Protein AF-0000000084715199 (afdb_homodimer)

Structure (mmCIF, N/CA/C/O backbone):
data_AF-0000000084715199-model_v1
#
loop_
_entity.id
_entity.type
_entity.pdbx_description
1 polymer 'Precorrin-3B C(17)-methyltransferase'
#
loop_
_atom_site.group_PDB
_atom_site.id
_atom_site.type_symbol
_atom_site.label_atom_id
_atom_site.label_alt_id
_atom_site.label_comp_id
_atom_site.label_asym_id
_atom_site.label_entity_id
_atom_site.label_seq_id
_atom_site.pdbx_PDB_ins_code
_atom_site.Cartn_x
_atom_site.Cartn_y
_atom_site.Cartn_z
_atom_site.occupancy
_atom_site.B_iso_or_equiv
_atom_site.auth_seq_id
_atom_site.auth_comp_id
_atom_site.auth_asym_id
_atom_site.auth_atom_id
_atom_site.pdbx_PDB_model_num
ATOM 1 N N . MET A 1 1 ? -14.32 -10.203 -6.738 1 90.12 1 MET A N 1
ATOM 2 C CA . MET A 1 1 ? -13.117 -10.336 -5.918 1 90.12 1 MET A CA 1
ATOM 3 C C . MET A 1 1 ? -12.305 -11.562 -6.336 1 90.12 1 MET A C 1
ATOM 5 O O . MET A 1 1 ? -12.875 -12.594 -6.703 1 90.12 1 MET A O 1
ATOM 9 N N . ALA A 1 2 ? -11.086 -11.336 -6.41 1 97.12 2 ALA A N 1
ATOM 10 C CA . ALA A 1 2 ? -10.195 -12.422 -6.82 1 97.12 2 ALA A CA 1
ATOM 11 C C . ALA A 1 2 ? -9.547 -13.086 -5.609 1 97.12 2 ALA A C 1
ATOM 13 O O . ALA A 1 2 ? -9.406 -12.461 -4.555 1 97.12 2 ALA A O 1
ATOM 14 N N . ARG A 1 3 ? -9.25 -14.336 -5.77 1 97.38 3 ARG A N 1
ATOM 15 C CA . ARG A 1 3 ? -8.516 -15.109 -4.766 1 97.38 3 ARG A CA 1
ATOM 16 C C . ARG A 1 3 ? -7.168 -15.562 -5.305 1 97.38 3 ARG A C 1
ATOM 18 O O . ARG A 1 3 ? -7.074 -16.031 -6.438 1 97.38 3 ARG A O 1
ATOM 25 N N . VAL A 1 4 ? -6.152 -15.367 -4.48 1 98.19 4 VAL A N 1
ATOM 26 C CA . VAL A 1 4 ? -4.801 -15.688 -4.914 1 98.19 4 VAL A CA 1
ATOM 27 C C . VAL A 1 4 ? -4.137 -16.609 -3.896 1 98.19 4 VAL A C 1
ATOM 29 O O . VAL A 1 4 ? -4.031 -16.281 -2.715 1 98.19 4 VAL A O 1
ATOM 32 N N . GLY A 1 5 ? -3.768 -17.734 -4.266 1 97.56 5 GLY A N 1
ATOM 33 C CA . GLY A 1 5 ? -3.018 -18.688 -3.461 1 97.56 5 GLY A CA 1
ATOM 34 C C . GLY A 1 5 ? -1.75 -19.172 -4.137 1 97.56 5 GLY A C 1
ATOM 35 O O . GLY A 1 5 ? -1.046 -18.391 -4.781 1 97.56 5 GLY A O 1
ATOM 36 N N . ARG A 1 6 ? -1.437 -20.453 -3.803 1 96.94 6 ARG A N 1
ATOM 37 C CA . ARG A 1 6 ? -0.2 -21.016 -4.336 1 96.94 6 ARG A CA 1
ATOM 38 C C . ARG A 1 6 ? -0.465 -22.328 -5.062 1 96.94 6 ARG A C 1
ATOM 40 O O . ARG A 1 6 ? -1.383 -23.078 -4.703 1 96.94 6 ARG A O 1
ATOM 47 N N . LEU A 1 7 ? 0.277 -22.578 -6.082 1 97.44 7 LEU A N 1
ATOM 48 C CA . LEU A 1 7 ? 0.319 -23.859 -6.781 1 97.44 7 LEU A CA 1
ATOM 49 C C . LEU A 1 7 ? 1.744 -24.203 -7.199 1 97.44 7 LEU A C 1
ATOM 51 O O . LEU A 1 7 ? 2.342 -23.5 -8.023 1 97.44 7 LEU A O 1
ATOM 55 N N . ALA A 1 8 ? 2.318 -25.188 -6.613 1 95.19 8 ALA A N 1
ATOM 56 C CA . ALA A 1 8 ? 3.658 -25.703 -6.906 1 95.19 8 ALA A CA 1
ATOM 57 C C . ALA A 1 8 ? 4.695 -24.578 -6.816 1 95.19 8 ALA A C 1
ATOM 59 O O . ALA A 1 8 ? 5.578 -24.469 -7.668 1 95.19 8 ALA A O 1
ATOM 60 N N . GLY A 1 9 ? 4.508 -23.672 -5.891 1 93.44 9 GLY A N 1
ATOM 61 C CA . GLY A 1 9 ? 5.473 -22.625 -5.633 1 93.44 9 GLY A CA 1
ATOM 62 C C . GLY A 1 9 ? 5.164 -21.328 -6.375 1 93.44 9 GLY A C 1
ATOM 63 O O . GLY A 1 9 ? 5.664 -20.266 -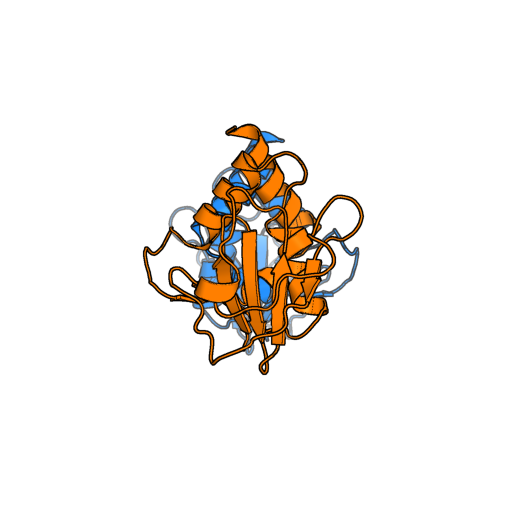6.016 1 93.44 9 GLY A O 1
ATOM 64 N N . ALA A 1 10 ? 4.355 -21.406 -7.367 1 95.5 10 ALA A N 1
ATOM 65 C CA . ALA A 1 10 ? 3.928 -20.219 -8.102 1 95.5 10 ALA A CA 1
ATOM 66 C C . ALA A 1 10 ? 2.648 -19.641 -7.504 1 95.5 10 ALA A C 1
ATOM 68 O O . ALA A 1 10 ? 2.072 -20.219 -6.578 1 95.5 10 ALA A O 1
ATOM 69 N N . LEU A 1 11 ? 2.27 -18.5 -7.961 1 97.38 11 LEU A N 1
ATOM 70 C CA . LEU A 1 11 ? 0.993 -17.922 -7.551 1 97.38 11 LEU A CA 1
ATOM 71 C C . LEU A 1 11 ? -0.147 -18.469 -8.406 1 97.38 11 LEU A C 1
ATOM 73 O O . LEU A 1 11 ? 0.002 -18.625 -9.617 1 97.38 11 LEU A O 1
ATOM 77 N N . LEU A 1 12 ? -1.216 -18.797 -7.801 1 98.5 12 LEU A N 1
ATOM 78 C CA . LEU A 1 12 ? -2.445 -19.188 -8.484 1 98.5 12 LEU A CA 1
ATOM 79 C C . LEU A 1 12 ? -3.559 -18.172 -8.211 1 98.5 12 LEU A C 1
ATOM 81 O O . LEU A 1 12 ? -4.027 -18.062 -7.078 1 98.5 12 LEU A O 1
ATOM 85 N N . ALA A 1 13 ? -3.957 -17.469 -9.227 1 98.44 13 ALA A N 1
ATOM 86 C CA . ALA A 1 13 ? -5.008 -16.453 -9.102 1 98.44 13 ALA A CA 1
ATOM 87 C C . ALA A 1 13 ? -6.32 -16.953 -9.695 1 98.44 13 ALA A C 1
ATOM 89 O O . ALA A 1 13 ? -6.344 -17.5 -10.797 1 98.44 13 ALA A O 1
ATOM 90 N N . SER A 1 14 ? -7.344 -16.797 -8.977 1 98 14 SER A N 1
ATOM 91 C CA . SER A 1 14 ? -8.688 -17.141 -9.43 1 98 14 SER A CA 1
ATOM 92 C C . SER A 1 14 ? -9.609 -15.93 -9.43 1 98 14 SER A C 1
ATOM 94 O O . SER A 1 14 ? -9.75 -15.25 -8.414 1 98 14 SER A O 1
ATOM 96 N N . THR A 1 15 ? -10.188 -15.625 -10.562 1 95.75 15 THR A N 1
ATOM 97 C CA . THR A 1 15 ? -11.125 -14.516 -10.672 1 95.75 15 THR A CA 1
ATOM 98 C C . THR A 1 15 ? -12.195 -14.812 -11.719 1 95.75 15 THR A C 1
ATOM 100 O O . THR A 1 15 ? -11.867 -15.164 -12.859 1 95.75 15 THR A O 1
ATOM 103 N N . GLU A 1 16 ? -13.414 -14.688 -11.336 1 92.62 16 GLU A N 1
ATOM 104 C CA . GLU A 1 16 ? -14.555 -14.867 -12.234 1 92.62 16 GLU A CA 1
ATOM 105 C C . GLU A 1 16 ? -14.453 -16.188 -12.992 1 92.62 16 GLU A C 1
ATOM 107 O O . GLU A 1 16 ? -14.672 -16.234 -14.203 1 92.62 16 GLU A O 1
ATOM 112 N N . GLY A 1 17 ? -13.992 -17.219 -12.367 1 91 17 GLY A N 1
ATOM 113 C CA . GLY A 1 17 ? -13.93 -18.547 -12.945 1 91 17 GLY A CA 1
ATOM 114 C C . GLY A 1 17 ? -12.664 -18.797 -13.742 1 91 17 GLY A C 1
ATOM 115 O O . GLY A 1 17 ? -12.43 -19.906 -14.227 1 91 17 GLY A O 1
ATOM 116 N N . ALA A 1 18 ? -11.891 -17.734 -13.922 1 96.62 18 ALA A N 1
ATOM 117 C CA . ALA A 1 18 ? -10.625 -17.875 -14.633 1 96.62 18 ALA A CA 1
ATOM 118 C C . ALA A 1 18 ? -9.469 -18.109 -13.664 1 96.62 18 ALA A C 1
ATOM 120 O O . ALA A 1 18 ? -9.523 -17.656 -12.516 1 96.62 18 ALA A O 1
ATOM 121 N N . PHE A 1 19 ? -8.477 -18.812 -14.188 1 98.25 19 PHE A N 1
ATOM 122 C CA . PHE A 1 19 ? -7.301 -19.125 -13.383 1 98.25 19 PHE A CA 1
ATOM 123 C C . PHE A 1 19 ? -6.027 -18.688 -14.102 1 98.25 19 PHE A C 1
ATOM 125 O O . PHE A 1 19 ? -5.883 -18.906 -15.305 1 98.25 19 PHE A O 1
ATOM 132 N N . PHE A 1 20 ? -5.156 -18.078 -13.367 1 97.94 20 PHE A N 1
ATOM 133 C CA . PHE A 1 20 ? -3.859 -17.672 -13.883 1 97.94 20 PHE A CA 1
ATOM 134 C C . PHE A 1 20 ? -2.73 -18.188 -13.008 1 97.94 20 PHE A C 1
ATOM 136 O O . PHE A 1 20 ? -2.789 -18.094 -11.781 1 97.94 20 PHE A O 1
ATOM 143 N N . LEU A 1 21 ? -1.779 -18.797 -13.648 1 97.94 21 LEU A N 1
ATOM 144 C CA . LEU A 1 21 ? -0.51 -19.109 -13.008 1 97.94 21 LEU A CA 1
ATOM 145 C C . LEU A 1 21 ? 0.504 -18 -13.219 1 97.94 21 LEU A C 1
ATOM 147 O O . LEU A 1 21 ? 0.773 -17.594 -14.352 1 97.94 21 LEU A O 1
ATOM 151 N N . VAL A 1 22 ? 1.009 -17.469 -12.102 1 96.94 22 VAL A N 1
ATOM 152 C CA . VAL A 1 22 ? 1.896 -16.312 -12.164 1 96.94 22 VAL A CA 1
ATOM 153 C C . VAL A 1 22 ? 3.25 -16.672 -11.555 1 96.94 22 VAL A C 1
ATOM 155 O O . VAL A 1 22 ? 3.32 -17.125 -10.414 1 96.94 22 VAL A O 1
ATOM 158 N N . GLY A 1 23 ? 4.336 -16.406 -12.312 1 94.56 23 GLY A N 1
ATOM 159 C CA . GLY A 1 23 ? 5.672 -16.719 -11.82 1 94.56 23 GLY A CA 1
ATOM 160 C C . GLY A 1 23 ? 6.094 -18.141 -12.094 1 94.56 23 GLY A C 1
ATOM 161 O O . GLY A 1 23 ? 5.316 -18.922 -12.648 1 94.56 23 GLY A O 1
ATOM 162 N N . ASP A 1 24 ? 7.266 -18.516 -11.641 1 89.19 24 ASP A N 1
ATOM 163 C CA . ASP A 1 24 ? 7.855 -19.812 -11.93 1 89.19 24 ASP A CA 1
ATOM 164 C C . ASP A 1 24 ? 7.414 -20.859 -10.914 1 89.19 24 ASP A C 1
ATOM 166 O O . ASP A 1 24 ? 7.281 -20.562 -9.727 1 89.19 24 ASP A O 1
ATOM 170 N N . LEU A 1 25 ? 7.273 -22.078 -11.516 1 91.56 25 LEU A N 1
ATOM 171 C CA . LEU A 1 25 ? 7.113 -23.203 -10.594 1 91.56 25 LEU A CA 1
ATOM 172 C C . LEU A 1 25 ? 8.391 -23.438 -9.805 1 91.56 25 LEU A C 1
ATOM 174 O O . LEU A 1 25 ? 9.5 -23.281 -10.328 1 91.56 25 LEU A O 1
ATOM 178 N N . LYS A 1 26 ? 8.203 -23.844 -8.641 1 89.19 26 LYS A N 1
ATOM 179 C CA . LYS A 1 26 ? 9.359 -24.141 -7.801 1 89.19 26 LYS A CA 1
ATOM 180 C C . LYS A 1 26 ? 9.477 -25.656 -7.555 1 89.19 26 LYS A C 1
ATOM 182 O O . LYS A 1 26 ? 10.484 -26.109 -7.016 1 89.19 26 LYS A O 1
ATOM 187 N N . GLU A 1 27 ? 8.508 -26.391 -7.887 1 92.31 27 GLU A N 1
ATOM 188 C CA . GLU A 1 27 ? 8.461 -27.844 -7.82 1 92.31 27 GLU A CA 1
ATOM 189 C C . GLU A 1 27 ? 7.59 -28.422 -8.938 1 92.31 27 GLU A C 1
ATOM 191 O O . GLU A 1 27 ? 6.785 -27.703 -9.531 1 92.31 27 GLU A O 1
ATOM 196 N N . PRO A 1 28 ? 7.867 -29.688 -9.188 1 94.5 28 PRO A N 1
ATOM 197 C CA . PRO A 1 28 ? 7 -30.297 -10.195 1 94.5 28 PRO A CA 1
ATOM 198 C C . PRO A 1 28 ? 5.523 -30.234 -9.82 1 94.5 28 PRO A C 1
ATOM 200 O O . PRO A 1 28 ? 5.18 -30.344 -8.633 1 94.5 28 PRO A O 1
ATOM 203 N N . CYS A 1 29 ? 4.645 -30.094 -10.82 1 96.81 29 CYS A N 1
ATOM 204 C CA . CYS A 1 29 ? 3.211 -29.984 -10.578 1 96.81 29 CYS A CA 1
ATOM 205 C C . CYS A 1 29 ? 2.461 -31.156 -11.203 1 96.81 29 CYS A C 1
ATOM 207 O O . CYS A 1 29 ? 2.662 -31.469 -12.375 1 96.81 29 CYS A O 1
ATOM 209 N N . ASP A 1 30 ? 1.69 -31.828 -10.375 1 97.38 30 ASP A N 1
ATOM 210 C CA . ASP A 1 30 ? 0.695 -32.75 -10.898 1 97.38 30 ASP A CA 1
ATOM 211 C C . ASP A 1 30 ? -0.569 -32.031 -11.336 1 97.38 30 ASP A C 1
ATOM 213 O O . ASP A 1 30 ? -1.478 -31.812 -10.531 1 97.38 30 ASP A O 1
ATOM 217 N N . TRP A 1 31 ? -0.709 -31.719 -12.539 1 97.75 31 TRP A N 1
ATOM 218 C CA . TRP A 1 31 ? -1.755 -30.844 -13.078 1 97.75 31 TRP A CA 1
ATOM 219 C C . TRP A 1 31 ? -3.129 -31.484 -12.914 1 97.75 31 TRP A C 1
ATOM 221 O O . TRP A 1 31 ? -4.098 -30.812 -12.562 1 97.75 31 TRP A O 1
ATOM 231 N N . ALA A 1 32 ? -3.154 -32.75 -13.219 1 96.31 32 ALA A N 1
ATOM 232 C CA . ALA A 1 32 ? -4.422 -33.469 -13.078 1 96.31 32 ALA A CA 1
ATOM 233 C C . ALA A 1 32 ? -4.91 -33.406 -11.633 1 96.31 32 ALA A C 1
ATOM 235 O O . ALA A 1 32 ? -6.09 -33.156 -11.375 1 96.31 32 ALA A O 1
ATOM 236 N N . ALA A 1 33 ? -3.971 -33.625 -10.773 1 96.81 33 ALA A N 1
ATOM 237 C CA . ALA A 1 33 ? -4.316 -33.594 -9.352 1 96.81 33 ALA A CA 1
ATOM 238 C C . ALA A 1 33 ? -4.734 -32.188 -8.922 1 96.81 33 ALA A C 1
ATOM 240 O O . ALA A 1 33 ? -5.605 -32.031 -8.055 1 96.81 33 ALA A O 1
ATOM 241 N N . ALA A 1 34 ? -4.172 -31.172 -9.508 1 97.69 34 ALA A N 1
ATOM 242 C CA . ALA A 1 34 ? -4.469 -29.781 -9.172 1 97.69 34 ALA A CA 1
ATOM 243 C C . ALA A 1 34 ? -5.766 -29.312 -9.828 1 97.69 34 ALA A C 1
ATOM 245 O O . ALA A 1 34 ? -6.293 -28.25 -9.5 1 97.69 34 ALA A O 1
ATOM 246 N N . GLY A 1 35 ? -6.238 -30.125 -10.766 1 97.94 35 GLY A N 1
ATOM 247 C CA . GLY A 1 35 ? -7.52 -29.844 -11.391 1 97.94 35 GLY A CA 1
ATOM 248 C C . GLY A 1 35 ? -7.387 -29.047 -12.68 1 97.94 35 GLY A C 1
ATOM 249 O O . GLY A 1 35 ? -8.328 -28.359 -13.094 1 97.94 35 GLY A O 1
ATOM 250 N N . PHE A 1 36 ? -6.188 -29.172 -13.336 1 98.44 36 PHE A N 1
ATOM 251 C CA . PHE A 1 36 ? -5.961 -28.391 -14.539 1 98.44 36 PHE A CA 1
ATOM 252 C C . PHE A 1 36 ? -5.434 -29.25 -15.672 1 98.44 36 PHE A C 1
ATOM 254 O O . PHE A 1 36 ? -4.793 -30.281 -15.43 1 98.44 36 PHE A O 1
ATOM 261 N N . GLU A 1 37 ? -5.746 -28.734 -16.891 1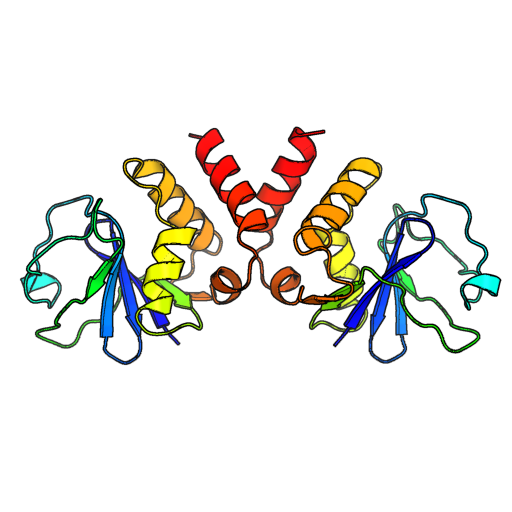 97.94 37 GLU A N 1
ATOM 262 C CA . GLU A 1 37 ? -4.973 -29.219 -18.031 1 97.94 37 GLU A CA 1
ATOM 263 C C . GLU A 1 37 ? -3.545 -28.672 -18 1 97.94 37 GLU A C 1
ATOM 265 O O . GLU A 1 37 ? -3.328 -27.5 -17.672 1 97.94 37 GLU A O 1
ATOM 270 N N . PRO A 1 38 ? -2.664 -29.594 -18.344 1 96 38 PRO A N 1
ATOM 271 C CA . PRO A 1 38 ? -1.315 -29.031 -18.453 1 96 38 PRO A CA 1
ATOM 272 C C . PRO A 1 38 ? -1.241 -27.859 -19.438 1 96 38 PRO A C 1
ATOM 274 O O . PRO A 1 38 ? -1.764 -27.953 -20.547 1 96 38 PRO A O 1
ATOM 277 N N . PRO A 1 39 ? -0.678 -26.781 -19 1 95.12 39 PRO A N 1
ATOM 278 C CA . PRO A 1 39 ? -0.556 -25.656 -19.938 1 95.12 39 PRO A CA 1
ATOM 279 C C . PRO A 1 39 ? 0.464 -25.922 -21.047 1 95.12 39 PRO A C 1
ATOM 281 O O . PRO A 1 39 ? 1.406 -26.703 -20.844 1 95.12 39 PRO A O 1
ATOM 284 N N . ALA A 1 40 ? 0.21 -25.266 -22.141 1 92.12 40 ALA A N 1
ATOM 285 C CA . ALA A 1 40 ? 1.135 -25.422 -23.25 1 92.12 40 ALA A CA 1
ATOM 286 C C . ALA A 1 40 ? 2.506 -24.844 -22.922 1 92.12 40 ALA A C 1
ATOM 288 O O . ALA A 1 40 ? 3.529 -25.328 -23.406 1 92.12 40 ALA A O 1
ATOM 289 N N . GLN A 1 41 ? 2.43 -23.797 -22.188 1 92.12 41 GLN A N 1
ATOM 290 C CA . GLN A 1 41 ? 3.648 -23.125 -21.766 1 92.12 41 GLN A CA 1
ATOM 291 C C . GLN A 1 41 ? 3.549 -22.672 -20.312 1 92.12 41 GLN A C 1
ATOM 293 O O . GLN A 1 41 ? 2.471 -22.312 -19.844 1 92.12 41 GLN A O 1
ATOM 298 N N . LEU A 1 42 ? 4.715 -22.812 -19.688 1 91.12 42 LEU A N 1
ATOM 299 C CA . LEU A 1 42 ? 4.781 -22.312 -18.312 1 91.12 42 LEU A CA 1
ATOM 300 C C . LEU A 1 42 ? 5.219 -20.859 -18.297 1 91.12 42 LEU A C 1
ATOM 302 O O . LEU A 1 42 ? 5.875 -20.375 -19.219 1 91.12 42 LEU A O 1
ATOM 306 N N . PRO A 1 43 ? 4.738 -20.172 -17.219 1 88.44 43 PRO A N 1
ATOM 307 C CA . PRO A 1 43 ? 5.273 -18.812 -17.109 1 88.44 43 PRO A CA 1
ATOM 308 C C . PRO A 1 43 ? 6.797 -18.797 -16.984 1 88.44 43 PRO A C 1
ATOM 310 O O . PRO A 1 43 ? 7.395 -19.75 -16.5 1 88.44 43 PRO A O 1
ATOM 313 N N . GLY A 1 44 ? 7.355 -17.766 -17.453 1 75.44 44 GLY A N 1
ATOM 314 C CA . GLY A 1 44 ? 8.797 -17.594 -17.391 1 75.44 44 GLY A CA 1
ATOM 315 C C . GLY A 1 44 ? 9.266 -16.25 -17.906 1 75.44 44 GLY A C 1
ATOM 316 O O . GLY A 1 44 ? 8.641 -15.219 -17.609 1 75.44 44 GLY A O 1
ATOM 317 N N . ALA A 1 45 ? 10.336 -16.391 -18.5 1 68.69 45 ALA A N 1
ATOM 318 C CA . ALA A 1 45 ? 11.008 -15.18 -18.969 1 68.69 45 ALA A CA 1
ATOM 319 C C . ALA A 1 45 ? 10.156 -14.438 -19.984 1 68.69 45 ALA A C 1
ATOM 321 O O . ALA A 1 45 ? 10.117 -13.211 -19.984 1 68.69 45 ALA A O 1
ATOM 322 N N . GLU A 1 46 ? 9.531 -15.148 -20.609 1 74.12 46 GLU A N 1
ATOM 323 C CA . GLU A 1 46 ? 8.844 -14.5 -21.734 1 74.12 46 GLU A CA 1
ATOM 324 C C . GLU A 1 46 ? 7.426 -14.102 -21.344 1 74.12 46 GLU A C 1
ATOM 326 O O . GLU A 1 46 ? 6.871 -13.156 -21.906 1 74.12 46 GLU A O 1
ATOM 331 N N . LEU A 1 47 ? 6.898 -14.898 -20.484 1 83.31 47 LEU A N 1
ATOM 332 C CA . LEU A 1 47 ? 5.508 -14.656 -20.109 1 83.31 47 LEU A CA 1
ATOM 333 C C . LEU A 1 47 ? 5.359 -14.531 -18.594 1 83.31 47 LEU A C 1
ATOM 335 O O . LEU A 1 47 ? 5.691 -15.461 -17.859 1 83.31 47 LEU A O 1
ATOM 339 N N . PRO A 1 48 ? 4.844 -13.461 -18.203 1 91.25 48 PRO A N 1
ATOM 340 C CA . PRO A 1 48 ? 4.719 -13.281 -16.75 1 91.25 48 PRO A CA 1
ATOM 341 C C . PRO A 1 48 ? 3.676 -14.203 -16.125 1 91.25 48 PRO A C 1
ATOM 343 O O . PRO A 1 48 ? 3.775 -14.539 -14.945 1 91.25 48 PRO A O 1
ATOM 346 N N . TYR A 1 49 ? 2.719 -14.641 -17 1 96.5 49 TYR A N 1
ATOM 347 C CA . TYR A 1 49 ? 1.652 -15.5 -16.5 1 96.5 49 TYR A CA 1
ATOM 348 C C . TYR A 1 49 ? 1.042 -16.328 -17.625 1 96.5 49 TYR A C 1
ATOM 350 O O . TYR A 1 49 ? 1.258 -16.047 -18.797 1 96.5 49 TYR A O 1
ATOM 358 N N . VAL A 1 50 ? 0.308 -17.391 -17.234 1 96.69 50 VAL A N 1
ATOM 359 C CA . VAL A 1 50 ? -0.431 -18.203 -18.188 1 96.69 50 VAL A CA 1
ATOM 360 C C . VAL A 1 50 ? -1.833 -18.484 -17.656 1 96.69 50 VAL A C 1
ATOM 362 O O . VAL A 1 50 ? -2.025 -18.641 -16.438 1 96.69 50 VAL A O 1
ATOM 365 N N . ARG A 1 51 ? -2.73 -18.531 -18.594 1 96.88 51 ARG A N 1
ATOM 366 C CA . ARG A 1 51 ? -4.09 -18.922 -18.234 1 96.88 51 ARG A CA 1
ATOM 367 C C . ARG A 1 51 ? -4.211 -20.438 -18.141 1 96.88 51 ARG A C 1
ATOM 369 O O . ARG A 1 51 ? -3.668 -21.172 -18.969 1 96.88 51 ARG A O 1
ATOM 376 N N . LEU A 1 52 ? -4.898 -20.875 -17.078 1 97.69 52 LEU A N 1
ATOM 377 C CA . LEU A 1 52 ? -5.074 -22.312 -16.891 1 97.69 52 LEU A CA 1
ATOM 378 C C . LEU A 1 52 ? -6.5 -22.719 -17.219 1 97.69 52 LEU A C 1
ATOM 380 O O . LEU A 1 52 ? -7.441 -21.953 -17.047 1 97.69 52 LEU A O 1
ATOM 384 N N . SER A 1 53 ? -6.613 -23.906 -17.688 1 97.38 53 SER A N 1
ATOM 385 C CA . SER A 1 53 ? -7.914 -24.484 -18 1 97.38 53 SER A CA 1
ATOM 386 C C . SER A 1 53 ? -8.312 -25.547 -16.969 1 97.38 53 SER A C 1
ATOM 388 O O . SER A 1 53 ? -7.73 -26.641 -16.938 1 97.38 53 SER A O 1
ATOM 390 N N . PRO A 1 54 ? -9.242 -25.219 -16.172 1 97.56 54 PRO A N 1
ATOM 391 C CA . PRO A 1 54 ? -9.672 -26.219 -15.18 1 97.56 54 PRO A CA 1
ATOM 392 C C . PRO A 1 54 ? -10.445 -27.375 -15.805 1 97.56 54 PRO A C 1
ATOM 394 O O . PRO A 1 54 ? -11.227 -27.156 -16.75 1 97.56 54 PRO A O 1
ATOM 397 N N . VAL A 1 55 ? -10.219 -28.562 -15.289 1 97.06 55 VAL A N 1
ATOM 398 C CA . VAL A 1 55 ? -10.922 -29.734 -15.773 1 97.06 55 VAL A CA 1
ATOM 399 C C . VAL A 1 55 ? -11.961 -30.172 -14.734 1 97.06 55 VAL A C 1
ATOM 401 O O . VAL A 1 55 ? -12.711 -31.125 -14.969 1 97.06 55 VAL A O 1
ATOM 404 N N . ARG A 1 56 ? -12.016 -29.562 -13.578 1 96.44 56 ARG A N 1
ATOM 405 C CA . ARG A 1 56 ? -12.961 -29.703 -12.477 1 96.44 56 ARG A CA 1
ATOM 406 C C . ARG A 1 56 ? -13.016 -28.438 -11.625 1 96.44 56 ARG A C 1
ATOM 408 O O . ARG A 1 56 ? -12.219 -27.516 -11.828 1 96.44 56 ARG A O 1
ATOM 415 N N . PRO A 1 57 ? -14.023 -28.422 -10.789 1 95.75 57 PRO A N 1
ATOM 416 C CA . PRO A 1 57 ? -14 -27.281 -9.875 1 95.75 57 PRO A CA 1
ATOM 417 C C . PRO A 1 57 ? -12.719 -27.219 -9.039 1 95.75 57 PRO A C 1
ATOM 419 O O . PRO A 1 57 ? -12.281 -28.234 -8.492 1 95.75 57 PRO A O 1
ATOM 422 N N . VAL A 1 58 ? -12.125 -26.031 -9.031 1 96.88 58 VAL A N 1
ATOM 423 C CA . VAL A 1 58 ? -10.867 -25.859 -8.312 1 96.88 58 VAL A CA 1
ATOM 424 C C . VAL A 1 58 ? -11.039 -24.812 -7.223 1 96.88 58 VAL A C 1
ATOM 426 O O . VAL A 1 58 ? -11.609 -23.734 -7.469 1 96.88 58 VAL A O 1
ATOM 429 N N . GLU A 1 59 ? -10.578 -25.156 -6.039 1 94.81 59 GLU A N 1
ATOM 430 C CA . GLU A 1 59 ? -10.547 -24.203 -4.934 1 94.81 59 GLU A CA 1
ATOM 431 C C . GLU A 1 59 ? -9.125 -23.781 -4.609 1 94.81 59 GLU A C 1
ATOM 433 O O . GLU A 1 59 ? -8.219 -24.609 -4.539 1 94.81 59 GLU A O 1
ATOM 438 N N . VAL A 1 60 ? -8.914 -22.531 -4.5 1 96.69 60 VAL A N 1
ATOM 439 C CA . VAL A 1 60 ? -7.602 -22.016 -4.125 1 96.69 60 VAL A CA 1
ATOM 440 C C . VAL A 1 60 ? -7.363 -22.25 -2.635 1 96.69 60 VAL A C 1
ATOM 442 O O . VAL A 1 60 ? -8.172 -21.828 -1.799 1 96.69 60 VAL A O 1
ATOM 445 N N . ALA A 1 61 ? -6.27 -22.859 -2.395 1 93.44 61 ALA A N 1
ATOM 446 C CA . ALA A 1 61 ? -5.98 -23.234 -1.014 1 93.44 61 ALA A CA 1
ATOM 447 C C . ALA A 1 61 ? -5.445 -22.047 -0.222 1 93.44 61 ALA A C 1
ATOM 449 O O . ALA A 1 61 ? -4.777 -21.172 -0.779 1 93.44 61 ALA A O 1
ATOM 450 N N . ALA A 1 62 ? -5.664 -22.094 1.099 1 94.06 62 ALA A N 1
ATOM 451 C CA . ALA A 1 62 ? -5.074 -21.125 2.016 1 94.06 62 ALA A CA 1
ATOM 452 C C . ALA A 1 62 ? -3.596 -21.422 2.258 1 94.06 62 ALA A C 1
ATOM 454 O O . ALA A 1 62 ? -3.16 -22.562 2.121 1 94.06 62 ALA A O 1
ATOM 455 N N . PRO A 1 63 ? -2.854 -20.438 2.656 1 95.12 63 PRO A N 1
ATOM 456 C CA . PRO A 1 63 ? -3.242 -19.031 2.814 1 95.12 63 PRO A CA 1
ATOM 457 C C . PRO A 1 63 ? -3.502 -18.344 1.479 1 95.12 63 PRO A C 1
ATOM 459 O O . PRO A 1 63 ? -2.824 -18.625 0.488 1 95.12 63 PRO A O 1
ATOM 462 N N . LEU A 1 64 ? -4.551 -17.516 1.451 1 96.25 64 LEU A N 1
ATOM 463 C CA . LEU A 1 64 ? -4.836 -16.859 0.183 1 96.25 64 LEU A CA 1
ATOM 464 C C . LEU A 1 64 ? -5.07 -15.359 0.389 1 96.25 64 LEU A C 1
ATOM 466 O O . LEU A 1 64 ? -5.379 -14.922 1.5 1 96.25 64 LEU A O 1
ATOM 470 N N . LEU A 1 65 ? -4.875 -14.602 -0.66 1 96.5 65 LEU A N 1
ATOM 471 C CA . LEU A 1 65 ? -5.148 -13.172 -0.725 1 96.5 65 LEU A CA 1
ATOM 472 C C . LEU A 1 65 ? -6.461 -12.898 -1.45 1 96.5 65 LEU A C 1
ATOM 474 O O . LEU A 1 65 ? -6.801 -13.594 -2.408 1 96.5 65 LEU A O 1
ATOM 478 N N . VAL A 1 66 ? -7.102 -11.945 -0.968 1 96.25 66 VAL A N 1
ATOM 479 C CA . VAL A 1 66 ? -8.266 -11.422 -1.685 1 96.25 66 VAL A CA 1
ATOM 480 C C . VAL A 1 66 ? -7.93 -10.062 -2.289 1 96.25 66 VAL A C 1
ATOM 482 O O . VAL A 1 66 ? -7.461 -9.164 -1.589 1 96.25 66 VAL A O 1
ATOM 485 N N . VAL A 1 67 ? -8.094 -9.945 -3.58 1 95.69 67 VAL A N 1
ATOM 486 C CA . VAL A 1 67 ? -7.715 -8.742 -4.316 1 95.69 67 VAL A CA 1
ATOM 487 C C . VAL A 1 67 ? -8.883 -8.273 -5.172 1 95.69 67 VAL A C 1
ATOM 489 O O . VAL A 1 67 ? -9.688 -9.086 -5.641 1 95.69 67 VAL A O 1
ATOM 492 N N . GLU A 1 68 ? -8.984 -6.875 -5.242 1 93.25 68 GLU A N 1
ATOM 493 C CA . GLU A 1 68 ? -10.047 -6.312 -6.074 1 93.25 68 GLU A CA 1
ATOM 494 C C . GLU A 1 68 ? -9.539 -5.996 -7.477 1 93.25 68 GLU A C 1
ATOM 496 O O . GLU A 1 68 ? -9.352 -4.832 -7.828 1 93.25 68 GLU A O 1
ATOM 501 N N . LEU A 1 69 ? -9.219 -6.848 -8.219 1 94.38 69 LEU A N 1
ATOM 502 C CA . LEU A 1 69 ? -8.812 -6.773 -9.617 1 94.38 69 LEU A CA 1
ATOM 503 C C . LEU A 1 69 ? -9.125 -8.07 -10.352 1 94.38 69 LEU A C 1
ATOM 505 O O . LEU A 1 69 ? -9.234 -9.133 -9.727 1 94.38 69 LEU A O 1
ATOM 509 N N . GLU A 1 70 ? -9.383 -7.93 -11.578 1 94.06 70 GLU A N 1
ATOM 510 C CA . GLU A 1 70 ? -9.82 -9.125 -12.297 1 94.06 70 GLU A CA 1
ATOM 511 C C . GLU A 1 70 ? -9.023 -9.32 -13.586 1 94.06 70 GLU A C 1
ATOM 513 O O . GLU A 1 70 ? -8.352 -8.391 -14.047 1 94.06 70 GLU A O 1
ATOM 518 N N . GLY A 1 71 ? -9.062 -10.586 -14.047 1 94.06 71 GLY A N 1
ATOM 519 C CA . GLY A 1 71 ? -8.539 -10.906 -15.367 1 94.06 71 GLY A CA 1
ATOM 520 C C . GLY A 1 71 ? -7.035 -10.758 -15.469 1 94.06 71 GLY A C 1
ATOM 521 O O . GLY A 1 71 ? -6.316 -11 -14.492 1 94.06 71 GLY A O 1
ATOM 522 N N . GLU A 1 72 ? -6.574 -10.414 -16.625 1 94.5 72 GLU A N 1
ATOM 523 C CA . GLU A 1 72 ? -5.148 -10.328 -16.922 1 94.5 72 GLU A CA 1
ATOM 524 C C . GLU A 1 72 ? -4.488 -9.203 -16.125 1 94.5 72 GLU A C 1
ATOM 526 O O . GLU A 1 72 ? -3.305 -9.289 -15.789 1 94.5 72 GLU A O 1
ATOM 531 N N . ALA A 1 73 ? -5.273 -8.211 -15.859 1 95.56 73 ALA A N 1
ATOM 532 C CA . ALA A 1 73 ? -4.754 -7.109 -15.062 1 95.56 73 ALA A CA 1
ATOM 533 C C . ALA A 1 73 ? -4.312 -7.594 -13.68 1 95.56 73 ALA A C 1
ATOM 535 O O . ALA A 1 73 ? -3.303 -7.129 -13.148 1 95.56 73 ALA A O 1
ATOM 536 N N . LEU A 1 74 ? -5.078 -8.531 -13.133 1 96.94 74 LEU A N 1
ATOM 537 C CA . LEU A 1 74 ? -4.715 -9.141 -11.852 1 96.94 74 LEU A CA 1
ATOM 538 C C . LEU A 1 74 ? -3.391 -9.891 -11.969 1 96.94 74 LEU A C 1
ATOM 540 O O . LEU A 1 74 ? -2.494 -9.703 -11.141 1 96.94 74 LEU A O 1
ATOM 544 N N . ALA A 1 75 ? -3.301 -10.688 -12.984 1 96.75 75 ALA A N 1
ATOM 545 C CA . ALA A 1 75 ? -2.094 -11.492 -13.172 1 96.75 75 ALA A CA 1
ATOM 546 C C . ALA A 1 75 ? -0.861 -10.602 -13.305 1 96.75 75 ALA A C 1
ATOM 548 O O . ALA A 1 75 ? 0.179 -10.875 -12.703 1 96.75 75 ALA A O 1
ATOM 549 N N . ARG A 1 76 ? -1.033 -9.57 -14.062 1 95.5 76 ARG A N 1
ATOM 550 C CA . ARG A 1 76 ? 0.075 -8.641 -14.266 1 95.5 76 ARG A CA 1
ATOM 551 C C . ARG A 1 76 ? 0.457 -7.953 -12.961 1 95.5 76 ARG A C 1
ATOM 553 O O . ARG A 1 76 ? 1.642 -7.801 -12.656 1 95.5 76 ARG A O 1
ATOM 560 N N . LEU A 1 77 ? -0.508 -7.551 -12.203 1 96.5 77 LEU A N 1
ATOM 561 C CA . LEU A 1 77 ? -0.255 -6.918 -10.914 1 96.5 77 LEU A CA 1
ATOM 562 C C . LEU A 1 77 ? 0.53 -7.852 -10 1 96.5 77 LEU A C 1
ATOM 564 O O . LEU A 1 77 ? 1.505 -7.434 -9.367 1 96.5 77 LEU A O 1
ATOM 568 N N . LEU A 1 78 ? 0.085 -9.07 -9.938 1 97.44 78 LEU A N 1
ATOM 569 C CA . LEU A 1 78 ? 0.72 -10.047 -9.055 1 97.44 78 LEU A CA 1
ATOM 570 C C . LEU A 1 78 ? 2.176 -10.273 -9.453 1 97.44 78 LEU A C 1
ATOM 572 O O . LEU A 1 78 ? 3.053 -10.359 -8.594 1 97.44 78 LEU A O 1
ATOM 576 N N . PHE A 1 79 ? 2.346 -10.336 -10.742 1 96.44 79 PHE A N 1
ATOM 577 C CA . PHE A 1 79 ? 3.709 -10.508 -11.234 1 96.44 79 PHE A CA 1
ATOM 578 C C . PHE A 1 79 ? 4.582 -9.328 -10.82 1 96.44 79 PHE A C 1
ATOM 580 O O . PHE A 1 79 ? 5.672 -9.508 -10.281 1 96.44 79 PHE A O 1
ATOM 587 N N . GLU A 1 80 ? 4.09 -8.156 -10.977 1 95.12 80 GLU A N 1
ATOM 588 C CA . GLU A 1 80 ? 4.832 -6.93 -10.695 1 95.12 80 GLU A CA 1
ATOM 589 C C . GLU A 1 80 ? 5.109 -6.781 -9.203 1 95.12 80 GLU A C 1
ATOM 591 O O . GLU A 1 80 ? 6.145 -6.238 -8.812 1 95.12 80 GLU A O 1
ATOM 596 N N . ARG A 1 81 ? 4.211 -7.266 -8.398 1 96.69 81 ARG A N 1
ATOM 597 C CA . ARG A 1 81 ? 4.273 -6.969 -6.969 1 96.69 81 ARG A CA 1
ATOM 598 C C . ARG A 1 81 ? 4.973 -8.094 -6.207 1 96.69 81 ARG A C 1
ATOM 600 O O . ARG A 1 81 ? 5.668 -7.84 -5.219 1 96.69 81 ARG A O 1
ATOM 607 N N . LEU A 1 82 ? 4.852 -9.375 -6.676 1 96.62 82 LEU A N 1
ATOM 608 C CA . LEU A 1 82 ? 5.199 -10.469 -5.77 1 96.62 82 LEU A CA 1
ATOM 609 C C . LEU A 1 82 ? 6.242 -11.383 -6.402 1 96.62 82 LEU A C 1
ATOM 611 O O . LEU A 1 82 ? 6.727 -12.312 -5.758 1 96.62 82 LEU A O 1
ATOM 615 N N . VAL A 1 83 ? 6.57 -11.078 -7.688 1 95 83 VAL A N 1
ATOM 616 C CA . VAL A 1 83 ? 7.5 -11.984 -8.359 1 95 83 VAL A CA 1
ATOM 617 C C . VAL A 1 83 ? 8.797 -11.25 -8.672 1 95 83 VAL A C 1
ATOM 619 O O . VAL A 1 83 ? 8.781 -10.133 -9.203 1 95 83 VAL A O 1
ATOM 622 N N . ILE A 1 84 ? 9.852 -11.789 -8.25 1 90.88 84 ILE A N 1
ATOM 623 C CA . ILE A 1 84 ? 11.18 -11.398 -8.703 1 90.88 84 ILE A CA 1
ATOM 624 C C . ILE A 1 84 ? 11.789 -12.516 -9.547 1 90.88 84 ILE A C 1
ATOM 626 O O . ILE A 1 84 ? 12.125 -13.578 -9.031 1 90.88 84 ILE A O 1
ATOM 630 N N . ARG A 1 85 ? 11.953 -12.227 -10.719 1 83.5 85 ARG A N 1
ATOM 631 C CA . ARG A 1 85 ? 12.438 -13.25 -11.641 1 83.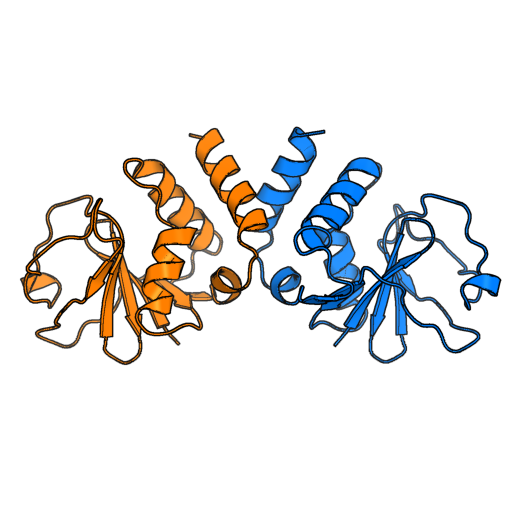5 85 ARG A CA 1
ATOM 632 C C . ARG A 1 85 ? 13.812 -13.758 -11.227 1 83.5 85 ARG A C 1
ATOM 634 O O . ARG A 1 85 ? 14.68 -12.977 -10.836 1 83.5 85 ARG A O 1
ATOM 641 N N . ARG A 1 86 ? 13.984 -15.055 -11.312 1 78.94 86 ARG A N 1
ATOM 642 C CA . ARG A 1 86 ? 15.227 -15.773 -11.062 1 78.94 86 ARG A CA 1
ATOM 643 C C . ARG A 1 86 ? 15.672 -15.602 -9.617 1 78.94 86 ARG A C 1
ATOM 645 O O . ARG A 1 86 ? 16.828 -15.859 -9.281 1 78.94 86 ARG A O 1
ATOM 652 N N . ASN A 1 87 ? 14.828 -15.023 -8.836 1 86.31 87 ASN A N 1
ATOM 653 C CA . ASN A 1 87 ? 15.062 -14.953 -7.398 1 86.31 87 ASN A CA 1
ATOM 654 C C . ASN A 1 87 ? 13.859 -15.43 -6.602 1 86.31 87 ASN A C 1
ATOM 656 O O . ASN A 1 87 ? 13.172 -14.625 -5.957 1 86.31 87 ASN A O 1
ATOM 660 N N . GLY A 1 88 ? 13.68 -16.734 -6.645 1 88.12 88 GLY A N 1
ATOM 661 C CA . GLY A 1 88 ? 12.516 -17.344 -6.027 1 88.12 88 GLY A CA 1
ATOM 662 C C . GLY A 1 88 ? 12.438 -17.109 -4.531 1 88.12 88 GLY A C 1
ATOM 663 O O . GLY A 1 88 ? 11.344 -16.984 -3.975 1 88.12 88 GLY A O 1
ATOM 664 N N . SER A 1 89 ? 13.609 -17.016 -3.949 1 88.94 89 SER A N 1
ATOM 665 C CA . SER A 1 89 ? 13.633 -16.812 -2.504 1 88.94 89 SER A CA 1
ATOM 666 C C . SER A 1 89 ? 13.047 -15.461 -2.125 1 88.94 89 SER A C 1
ATOM 668 O O . SER A 1 89 ? 12.344 -15.336 -1.122 1 88.94 89 SER A O 1
ATOM 670 N N . VAL A 1 90 ? 13.305 -14.461 -2.895 1 91.38 90 VAL A N 1
ATOM 671 C CA . VAL A 1 90 ? 12.781 -13.133 -2.621 1 91.38 90 VAL A CA 1
ATOM 672 C C . VAL A 1 90 ? 11.273 -13.102 -2.898 1 91.38 90 VAL A C 1
ATOM 674 O O . VAL A 1 90 ? 10.508 -12.523 -2.127 1 91.38 90 VAL A O 1
ATOM 677 N N . SER A 1 91 ? 10.859 -13.758 -3.951 1 93.94 91 SER A N 1
ATOM 678 C CA . SER A 1 91 ? 9.438 -13.867 -4.23 1 93.94 91 SER A CA 1
ATOM 679 C C . SER A 1 91 ? 8.695 -14.523 -3.07 1 93.94 91 SER A C 1
ATOM 681 O O . SER A 1 91 ? 7.605 -14.078 -2.691 1 93.94 91 SER A O 1
ATOM 683 N N . GLU A 1 92 ? 9.391 -15.508 -2.547 1 94.25 92 GLU A N 1
ATOM 684 C CA . GLU A 1 92 ? 8.805 -16.219 -1.412 1 94.25 92 GLU A CA 1
ATOM 685 C C . GLU A 1 92 ? 8.68 -15.297 -0.197 1 94.25 92 GLU A C 1
ATOM 687 O O . GLU A 1 92 ? 7.672 -15.328 0.509 1 94.25 92 GLU A O 1
ATOM 692 N N . ARG A 1 93 ? 9.617 -14.516 0.036 1 93.94 93 ARG A N 1
ATOM 693 C CA . ARG A 1 93 ? 9.594 -13.594 1.166 1 93.94 93 ARG A CA 1
ATOM 694 C C . ARG A 1 93 ? 8.531 -12.516 0.973 1 93.94 93 ARG A C 1
ATOM 696 O O . ARG A 1 93 ? 7.867 -12.109 1.932 1 93.94 93 ARG A O 1
ATOM 703 N N . LEU A 1 94 ? 8.359 -12.047 -0.27 1 95.5 94 LEU A N 1
ATOM 704 C CA . LEU A 1 94 ? 7.301 -11.086 -0.564 1 95.5 94 LEU A CA 1
ATOM 705 C C . LEU A 1 94 ? 5.926 -11.688 -0.307 1 95.5 94 LEU A C 1
ATOM 707 O O . LEU A 1 94 ? 5.059 -11.039 0.283 1 95.5 94 LEU A O 1
ATOM 711 N N . TRP A 1 95 ? 5.781 -12.938 -0.709 1 95.25 95 TRP A N 1
ATOM 712 C CA . TRP A 1 95 ? 4.531 -13.648 -0.463 1 95.25 95 TRP A CA 1
ATOM 713 C C . TRP A 1 95 ? 4.242 -13.742 1.032 1 95.25 95 TRP A C 1
ATOM 715 O O . TRP A 1 95 ? 3.143 -13.414 1.48 1 95.25 95 TRP A O 1
ATOM 725 N N . ARG A 1 96 ? 5.215 -14.078 1.766 1 93.75 96 ARG A N 1
ATOM 726 C CA . ARG A 1 96 ? 5.047 -14.234 3.207 1 93.75 96 ARG A CA 1
ATOM 727 C C . ARG A 1 96 ? 4.781 -12.883 3.873 1 93.75 96 ARG A C 1
ATOM 729 O O . ARG A 1 96 ? 4.031 -12.805 4.848 1 93.75 96 ARG A O 1
ATOM 736 N N . LEU A 1 97 ? 5.441 -11.891 3.352 1 94 97 LEU A N 1
ATOM 737 C CA . LEU A 1 97 ? 5.246 -10.547 3.867 1 94 97 LEU A CA 1
ATOM 738 C C . LEU A 1 97 ? 3.773 -10.148 3.814 1 94 97 LEU A C 1
ATOM 740 O O . LEU A 1 97 ? 3.264 -9.516 4.738 1 94 97 LEU A O 1
ATOM 744 N N . VAL A 1 98 ? 3.078 -10.602 2.732 1 94.38 98 VAL A N 1
ATOM 745 C CA . VAL A 1 98 ? 1.718 -10.125 2.516 1 94.38 98 VAL A CA 1
ATOM 746 C C . VAL A 1 98 ? 0.719 -11.117 3.105 1 94.38 98 VAL A C 1
ATOM 748 O O . VAL A 1 98 ? -0.436 -10.766 3.361 1 94.38 98 VAL A O 1
ATOM 751 N N . THR A 1 99 ? 1.154 -12.32 3.463 1 92.62 99 THR A N 1
ATOM 752 C CA . THR A 1 99 ? 0.188 -13.32 3.889 1 92.62 99 THR A CA 1
ATOM 753 C C . THR A 1 99 ? 0.372 -13.656 5.367 1 92.62 99 THR A C 1
ATOM 755 O O . THR A 1 99 ? -0.578 -14.07 6.035 1 92.62 99 THR A O 1
ATOM 758 N N . GLU A 1 100 ? 1.506 -13.664 5.879 1 81.69 100 GLU A N 1
ATOM 759 C CA . GLU A 1 100 ? 1.799 -14.312 7.152 1 81.69 100 GLU A CA 1
ATOM 760 C C . GLU A 1 100 ? 1.611 -13.344 8.32 1 81.69 100 GLU A C 1
ATOM 762 O O . GLU A 1 100 ? 1.5 -13.766 9.469 1 81.69 100 GLU A O 1
ATOM 767 N N . HIS A 1 101 ? 1.523 -12.172 8.086 1 74.31 101 HIS A N 1
ATOM 768 C CA . HIS A 1 101 ? 1.485 -11.25 9.211 1 74.31 101 HIS A CA 1
ATOM 769 C C . HIS A 1 101 ? 0.287 -11.523 10.109 1 74.31 101 HIS A C 1
ATOM 771 O O . HIS A 1 101 ? 0.416 -11.523 11.336 1 74.31 101 HIS A O 1
ATOM 777 N N . GLU A 1 102 ? -0.782 -11.828 9.594 1 70.25 102 GLU A N 1
ATOM 778 C CA . GLU A 1 102 ? -1.965 -12.039 10.422 1 70.25 102 GLU A CA 1
ATOM 779 C C . GLU A 1 102 ? -2.223 -13.523 10.656 1 70.25 102 GLU A C 1
ATOM 781 O O . GLU A 1 102 ? -3.053 -13.898 11.484 1 70.25 102 GLU A O 1
ATOM 786 N N . ALA A 1 103 ? -1.439 -14.383 10 1 75.75 103 ALA A N 1
ATOM 787 C CA . ALA A 1 103 ? -1.627 -15.828 10.109 1 75.75 103 ALA A CA 1
ATOM 788 C C . ALA A 1 103 ? -3.08 -16.203 9.852 1 75.75 103 ALA A C 1
ATOM 790 O O . ALA A 1 103 ? -3.668 -16.984 10.602 1 75.75 103 ALA A O 1
ATOM 791 N N . LYS A 1 104 ? -3.785 -15.531 9.062 1 85.31 104 LYS A N 1
ATOM 792 C CA . LYS A 1 104 ? -5.16 -15.82 8.672 1 85.31 104 LYS A CA 1
ATOM 793 C C . LYS A 1 104 ? -5.207 -16.609 7.363 1 85.31 104 LYS A C 1
ATOM 795 O O . LYS A 1 104 ? -4.301 -16.5 6.531 1 85.31 104 LYS A O 1
ATOM 800 N N . PRO A 1 105 ? -6.289 -17.406 7.262 1 91.88 105 PRO A N 1
ATOM 801 C CA . PRO A 1 105 ? -6.426 -18.156 6.016 1 91.88 105 PRO A CA 1
ATOM 802 C C . PRO A 1 105 ? -6.645 -17.266 4.801 1 91.88 105 PRO A C 1
ATOM 804 O O . PRO A 1 105 ? -6.215 -17.594 3.693 1 91.88 105 PRO A O 1
ATOM 807 N N . GLU A 1 106 ? -7.324 -16.203 5.047 1 94.62 106 GLU A N 1
ATOM 808 C CA . GLU A 1 106 ? -7.59 -15.234 3.986 1 94.62 106 GLU A CA 1
ATOM 809 C C . GLU A 1 106 ? -7.164 -13.828 4.398 1 94.62 106 GLU A C 1
ATOM 811 O O . GLU A 1 106 ? -7.555 -13.344 5.461 1 94.62 106 GLU A O 1
ATOM 816 N N . THR A 1 107 ? -6.34 -13.281 3.609 1 94.5 107 THR A N 1
ATOM 817 C CA . THR A 1 107 ? -5.848 -11.938 3.873 1 94.5 107 THR A CA 1
ATOM 818 C C . THR A 1 107 ? -6.406 -10.945 2.857 1 94.5 107 THR A C 1
ATOM 820 O O . THR A 1 107 ? -6.348 -11.188 1.649 1 94.5 107 THR A O 1
ATOM 823 N N . ASP A 1 108 ? -7.039 -9.906 3.334 1 93.38 108 ASP A N 1
ATOM 824 C CA . ASP A 1 108 ? -7.484 -8.82 2.471 1 93.38 108 ASP A CA 1
ATOM 825 C C . ASP A 1 108 ? -6.293 -8.055 1.888 1 93.38 108 ASP A C 1
ATOM 827 O O . ASP A 1 108 ? -5.555 -7.395 2.619 1 93.38 108 ASP A O 1
ATOM 831 N N . ALA A 1 109 ? -6.016 -8.148 0.574 1 94.69 109 ALA A N 1
ATOM 832 C CA . ALA A 1 109 ? -4.867 -7.52 -0.076 1 94.69 109 ALA A CA 1
ATOM 833 C C . ALA A 1 109 ? -5.312 -6.574 -1.186 1 94.69 109 ALA A C 1
ATOM 835 O O . ALA A 1 109 ? -4.605 -6.395 -2.182 1 94.69 109 ALA A O 1
ATOM 836 N N . ARG A 1 110 ? -6.465 -5.973 -1.084 1 92.81 110 ARG A N 1
ATOM 837 C CA . ARG A 1 110 ? -6.977 -5.02 -2.061 1 92.81 110 ARG A CA 1
ATOM 838 C C . ARG A 1 110 ? -6.051 -3.818 -2.193 1 92.81 110 ARG A C 1
ATOM 840 O O . ARG A 1 110 ? -5.977 -3.199 -3.258 1 92.81 110 ARG A O 1
ATOM 847 N N . TRP A 1 111 ? -5.293 -3.611 -1.119 1 93.81 111 TRP A N 1
ATOM 848 C CA . TRP A 1 111 ? -4.375 -2.479 -1.075 1 93.81 111 TRP A CA 1
ATOM 849 C C . TRP A 1 111 ? -3.205 -2.688 -2.033 1 93.81 111 TRP A C 1
ATOM 851 O O . TRP A 1 111 ? -2.562 -1.724 -2.453 1 93.81 111 TRP A O 1
ATOM 861 N N . LEU A 1 112 ? -2.898 -3.885 -2.404 1 95.38 112 LEU A N 1
ATOM 862 C CA . LEU A 1 112 ? -1.717 -4.227 -3.188 1 95.38 112 LEU A CA 1
ATOM 863 C C . LEU A 1 112 ? -1.739 -3.521 -4.539 1 95.38 112 LEU A C 1
ATOM 865 O O . LEU A 1 112 ? -0.703 -3.061 -5.023 1 95.38 112 LEU A O 1
ATOM 869 N N . GLY A 1 113 ? -2.918 -3.42 -5.09 1 93.56 113 GLY A N 1
ATOM 870 C CA . GLY A 1 113 ? -3.055 -2.777 -6.391 1 93.56 113 GLY A CA 1
ATOM 871 C C . GLY A 1 113 ? -3.133 -1.265 -6.301 1 93.56 113 GLY A C 1
ATOM 872 O O . GLY A 1 113 ? -3.021 -0.572 -7.312 1 93.56 113 GLY A O 1
ATOM 873 N N . LEU A 1 114 ? -3.285 -0.757 -5.121 1 92.94 114 LEU A N 1
ATOM 874 C CA . LEU A 1 114 ? -3.479 0.677 -4.934 1 92.94 114 LEU A CA 1
ATOM 875 C C . LEU A 1 114 ? -2.168 1.357 -4.555 1 92.94 114 LEU A C 1
ATOM 877 O O . LEU A 1 114 ? -2.025 2.572 -4.715 1 92.94 114 LEU A O 1
ATOM 881 N N . VAL A 1 115 ? -1.234 0.614 -4.027 1 94.31 115 VAL A N 1
ATOM 882 C CA . VAL A 1 115 ? 0.061 1.165 -3.645 1 94.31 115 VAL A CA 1
ATOM 883 C C . VAL A 1 115 ? 0.831 1.589 -4.895 1 94.31 115 VAL A C 1
ATOM 885 O O . VAL A 1 115 ? 1.004 0.796 -5.824 1 94.31 115 VAL A O 1
ATOM 888 N N . PRO A 1 116 ? 1.299 2.811 -4.875 1 93.88 116 PRO A N 1
ATOM 889 C CA . PRO A 1 116 ? 2.082 3.242 -6.035 1 93.88 116 PRO A CA 1
ATOM 890 C C . PRO A 1 116 ? 3.332 2.395 -6.25 1 93.88 116 PRO A C 1
ATOM 892 O O . PRO A 1 116 ? 3.949 1.938 -5.285 1 93.88 116 PRO A O 1
ATOM 895 N N . GLY A 1 117 ? 3.682 2.244 -7.543 1 93.56 117 GLY A N 1
ATOM 896 C CA . GLY A 1 117 ? 4.816 1.416 -7.914 1 93.56 117 GLY A CA 1
ATOM 897 C C . GLY A 1 117 ? 6.105 1.831 -7.23 1 93.56 117 GLY A C 1
ATOM 898 O O . GLY A 1 117 ? 6.863 0.984 -6.754 1 93.56 117 GLY A O 1
ATOM 899 N N . HIS A 1 118 ? 6.297 3.15 -7.16 1 93.5 118 HIS A N 1
ATOM 900 C CA . HIS A 1 118 ? 7.551 3.635 -6.598 1 93.5 118 HIS A CA 1
ATOM 901 C C . HIS A 1 118 ? 7.629 3.361 -5.102 1 93.5 118 HIS A C 1
ATOM 903 O O . HIS A 1 118 ? 8.719 3.17 -4.555 1 93.5 118 HIS A O 1
ATOM 909 N N . VAL A 1 119 ? 6.547 3.297 -4.41 1 94.81 119 VAL A N 1
ATOM 910 C CA . VAL A 1 119 ? 6.512 2.959 -2.992 1 94.81 119 VAL A CA 1
ATOM 911 C C . VAL A 1 119 ? 6.773 1.464 -2.811 1 94.81 119 VAL A C 1
ATOM 913 O O . VAL A 1 119 ? 7.57 1.065 -1.962 1 94.81 119 VAL A O 1
ATOM 916 N N . TRP A 1 120 ? 6.16 0.662 -3.643 1 95.94 120 TRP A N 1
ATOM 917 C CA . TRP A 1 120 ? 6.34 -0.784 -3.549 1 95.94 120 TRP A CA 1
ATOM 918 C C . TRP A 1 120 ? 7.781 -1.175 -3.844 1 95.94 120 TRP A C 1
ATOM 920 O O . TRP A 1 120 ? 8.297 -2.139 -3.273 1 95.94 120 TRP A O 1
ATOM 930 N N . GLU A 1 121 ? 8.438 -0.427 -4.676 1 93.75 121 GLU A N 1
ATOM 931 C CA . GLU A 1 121 ? 9.836 -0.7 -4.988 1 93.75 121 GLU A CA 1
ATOM 932 C C . GLU A 1 121 ? 10.703 -0.623 -3.738 1 93.75 121 GLU A C 1
ATOM 934 O O . GLU A 1 121 ? 11.68 -1.368 -3.607 1 93.75 121 GLU A O 1
ATOM 939 N N . LEU A 1 122 ? 10.367 0.24 -2.848 1 93.69 122 LEU A N 1
ATOM 940 C CA . LEU A 1 122 ? 11.109 0.321 -1.594 1 93.69 122 LEU A CA 1
ATOM 941 C C . LEU A 1 122 ? 10.914 -0.946 -0.767 1 93.69 122 LEU A C 1
ATOM 943 O O . LEU A 1 122 ? 11.859 -1.435 -0.142 1 93.69 122 LEU A O 1
ATOM 947 N N . VAL A 1 123 ? 9.688 -1.442 -0.761 1 94.44 123 VAL A N 1
ATOM 948 C CA . VAL A 1 123 ? 9.391 -2.682 -0.053 1 94.44 123 VAL A CA 1
ATOM 949 C C . VAL A 1 123 ? 10.18 -3.834 -0.666 1 94.44 123 VAL A C 1
ATOM 951 O O . VAL A 1 123 ? 10.883 -4.562 0.043 1 94.44 123 VAL A O 1
ATOM 954 N N . ARG A 1 124 ? 10.086 -3.855 -1.953 1 93.19 124 ARG A N 1
ATOM 955 C CA . ARG A 1 124 ? 10.789 -4.91 -2.674 1 93.19 124 ARG A CA 1
ATOM 956 C C . ARG A 1 124 ? 12.289 -4.855 -2.396 1 93.19 124 ARG A C 1
ATOM 958 O O . ARG A 1 124 ? 12.914 -5.883 -2.119 1 93.19 124 ARG A O 1
ATOM 965 N N . ASP A 1 125 ? 12.844 -3.699 -2.461 1 91.38 125 ASP A N 1
ATOM 966 C CA . ASP A 1 125 ? 14.273 -3.514 -2.232 1 91.38 125 ASP A CA 1
ATOM 967 C C . ASP A 1 125 ? 14.664 -3.92 -0.812 1 91.38 125 ASP A C 1
ATOM 969 O O . ASP A 1 125 ? 15.727 -4.492 -0.595 1 91.38 125 ASP A O 1
ATOM 973 N N . SER A 1 126 ? 13.836 -3.596 0.097 1 90.88 126 SER A N 1
ATOM 974 C CA . SER A 1 126 ? 14.094 -3.967 1.485 1 90.88 126 SER A CA 1
ATOM 975 C C . SER A 1 126 ? 14.141 -5.48 1.651 1 90.88 126 SER A C 1
ATOM 977 O O . SER A 1 126 ? 15 -6.004 2.371 1 90.88 126 SER A O 1
ATOM 979 N N . VAL A 1 127 ? 13.242 -6.133 0.983 1 90.31 127 VAL A N 1
ATOM 980 C CA . VAL A 1 127 ? 13.164 -7.59 1.076 1 90.31 127 VAL A CA 1
ATOM 981 C C . VAL A 1 127 ? 14.367 -8.211 0.377 1 90.31 127 VAL A C 1
ATOM 983 O O . VAL A 1 127 ? 14.906 -9.227 0.839 1 90.31 127 VAL A O 1
ATOM 986 N N . LEU A 1 128 ? 14.805 -7.551 -0.698 1 86.44 128 LEU A N 1
ATOM 987 C CA . LEU A 1 128 ? 15.969 -8.016 -1.438 1 86.44 128 LEU A CA 1
ATOM 988 C C . LEU A 1 128 ? 17.234 -7.922 -0.586 1 86.44 128 LEU A C 1
ATOM 990 O O . LEU A 1 128 ? 18.109 -8.781 -0.665 1 86.44 128 LEU A O 1
ATOM 994 N N . ARG A 1 129 ? 17.281 -6.844 0.234 1 82.81 129 ARG A N 1
ATOM 995 C CA . ARG A 1 129 ? 18.469 -6.594 1.035 1 82.81 129 ARG A CA 1
ATOM 996 C C . ARG A 1 129 ? 18.531 -7.539 2.232 1 82.81 129 ARG A C 1
ATOM 998 O O . ARG A 1 129 ? 19.609 -7.762 2.799 1 82.81 129 ARG A O 1
ATOM 1005 N N . CYS A 1 130 ? 17.469 -7.867 2.871 1 68.38 130 CYS A N 1
ATOM 1006 C CA . CYS A 1 130 ? 17.469 -8.805 3.99 1 68.38 130 CYS A CA 1
ATOM 1007 C C . CYS A 1 130 ? 17.828 -10.211 3.523 1 68.38 130 CYS A C 1
ATOM 1009 O O . CYS A 1 130 ? 18.016 -11.109 4.344 1 68.38 130 CYS A O 1
ATOM 1011 N N . SER A 1 131 ? 18.016 -10.375 2.236 1 50.38 131 SER A N 1
ATOM 1012 C CA . SER A 1 131 ? 18.375 -11.68 1.699 1 50.38 131 SER A CA 1
ATOM 1013 C C . SER A 1 131 ? 19.875 -11.82 1.547 1 50.38 131 SER A C 1
ATOM 1015 O O . SER A 1 131 ? 20.578 -10.828 1.324 1 50.38 131 SER A O 1
ATOM 1017 N N . MET B 1 1 ? -14.234 12.711 1.69 1 90.38 1 MET B N 1
ATOM 1018 C CA . MET B 1 1 ? -12.812 12.648 1.353 1 90.38 1 MET B CA 1
ATOM 1019 C C . MET B 1 1 ? -12.039 13.758 2.057 1 90.38 1 MET B C 1
ATOM 1021 O O . MET B 1 1 ? -12.539 14.867 2.219 1 90.38 1 MET B O 1
ATOM 1025 N N . ALA B 1 2 ? -10.969 13.383 2.568 1 97.19 2 ALA B N 1
ATOM 1026 C CA . ALA B 1 2 ? -10.133 14.336 3.293 1 97.19 2 ALA B CA 1
ATOM 1027 C C . ALA B 1 2 ? -9.016 14.875 2.404 1 97.19 2 ALA B C 1
ATOM 1029 O O . ALA B 1 2 ? -8.602 14.211 1.45 1 97.19 2 ALA B O 1
ATOM 1030 N N . ARG B 1 3 ? -8.633 16.078 2.684 1 97.44 3 ARG B N 1
ATOM 1031 C CA . ARG B 1 3 ? 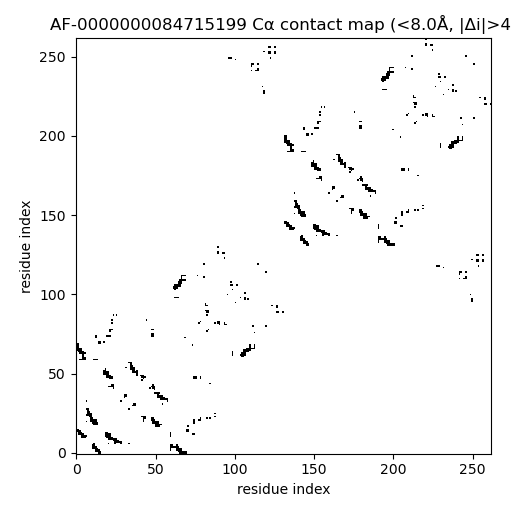-7.492 16.703 2.023 1 97.44 3 ARG B CA 1
ATOM 1032 C C . ARG B 1 3 ? -6.367 16.984 3.016 1 97.44 3 ARG B C 1
ATOM 1034 O O . ARG B 1 3 ? -6.617 17.469 4.121 1 97.44 3 ARG B O 1
ATOM 1041 N N . VAL B 1 4 ? -5.164 16.625 2.592 1 98.25 4 VAL B N 1
ATOM 1042 C CA . VAL B 1 4 ? -4.02 16.781 3.482 1 98.25 4 VAL B CA 1
ATOM 1043 C C . VAL B 1 4 ? -2.92 17.578 2.783 1 98.25 4 VAL B C 1
ATOM 1045 O O . VAL B 1 4 ? -2.459 17.203 1.705 1 98.25 4 VAL B O 1
ATOM 1048 N N . GLY B 1 5 ? -2.555 18.641 3.299 1 97.62 5 GLY B N 1
ATOM 1049 C CA . GLY B 1 5 ? -1.448 19.453 2.832 1 97.62 5 GLY B CA 1
ATOM 1050 C C . GLY B 1 5 ? -0.443 19.781 3.92 1 97.62 5 GLY B C 1
ATOM 1051 O O . GLY B 1 5 ? -0.12 18.922 4.75 1 97.62 5 GLY B O 1
ATOM 1052 N N . ARG B 1 6 ? 0.137 21 3.758 1 96.94 6 ARG B N 1
ATOM 1053 C CA . ARG B 1 6 ? 1.171 21.406 4.703 1 96.94 6 ARG B CA 1
ATOM 1054 C C . ARG B 1 6 ? 0.848 22.766 5.324 1 96.94 6 ARG B C 1
ATOM 1056 O O . ARG B 1 6 ? 0.224 23.609 4.68 1 96.94 6 ARG B O 1
ATOM 1063 N N . LEU B 1 7 ? 1.223 22.938 6.539 1 97.5 7 LEU B N 1
ATOM 1064 C CA . LEU B 1 7 ? 1.19 24.219 7.242 1 97.5 7 LEU B CA 1
ATOM 1065 C C . LEU B 1 7 ? 2.41 24.375 8.141 1 97.5 7 LEU B C 1
ATOM 1067 O O . LEU B 1 7 ? 2.58 23.625 9.102 1 97.5 7 LEU B O 1
ATOM 1071 N N . ALA B 1 8 ? 3.299 25.25 7.805 1 95.25 8 ALA B N 1
ATOM 1072 C CA . ALA B 1 8 ? 4.504 25.578 8.562 1 95.25 8 ALA B CA 1
ATOM 1073 C C . ALA B 1 8 ? 5.344 24.328 8.812 1 95.25 8 ALA B C 1
ATOM 1075 O O . ALA B 1 8 ? 5.852 24.125 9.922 1 95.25 8 ALA B O 1
ATOM 1076 N N . GLY B 1 9 ? 5.352 23.438 7.871 1 93.5 9 GLY B N 1
ATOM 1077 C CA . GLY B 1 9 ? 6.191 22.25 7.941 1 93.5 9 GLY B CA 1
ATOM 1078 C C . GLY B 1 9 ? 5.465 21.047 8.492 1 93.5 9 GLY B C 1
ATOM 1079 O O . GLY B 1 9 ? 5.91 19.906 8.312 1 93.5 9 GLY B O 1
ATOM 1080 N N . ALA B 1 10 ? 4.375 21.25 9.141 1 95.62 10 ALA B N 1
ATOM 1081 C CA . ALA B 1 10 ? 3.559 20.156 9.641 1 95.62 10 ALA B CA 1
ATOM 1082 C C . ALA B 1 10 ? 2.51 19.734 8.617 1 95.62 10 ALA B C 1
ATOM 1084 O O . ALA B 1 10 ? 2.389 20.359 7.559 1 95.62 10 ALA B O 1
ATOM 1085 N N . LEU B 1 11 ? 1.845 18.672 8.906 1 97.38 11 LEU B N 1
ATOM 1086 C CA . LEU B 1 11 ? 0.728 18.266 8.062 1 97.38 11 LEU B CA 1
ATOM 1087 C C . LEU B 1 11 ? -0.555 18.969 8.477 1 97.38 11 LEU B C 1
ATOM 1089 O O . LEU B 1 11 ? -0.824 19.141 9.664 1 97.38 11 LEU B O 1
ATOM 1093 N N . LEU B 1 12 ? -1.298 19.438 7.539 1 98.5 12 LEU B N 1
ATOM 1094 C CA . LEU B 1 12 ? -2.625 20 7.754 1 98.5 12 LEU B CA 1
ATOM 1095 C C . LEU B 1 12 ? -3.695 19.156 7.082 1 98.5 12 LEU B C 1
ATOM 1097 O O . LEU B 1 12 ? -3.742 19.062 5.855 1 98.5 12 LEU B O 1
ATOM 1101 N N . ALA B 1 13 ? -4.512 18.531 7.875 1 98.38 13 ALA B N 1
ATOM 1102 C CA . ALA B 1 13 ? -5.582 17.672 7.367 1 98.38 13 ALA B CA 1
ATOM 1103 C C . ALA B 1 13 ? -6.934 18.375 7.465 1 98.38 13 ALA B C 1
ATOM 1105 O O . ALA B 1 13 ? -7.266 18.953 8.5 1 98.38 13 ALA B O 1
ATOM 1106 N N . SER B 1 14 ? -7.656 18.328 6.43 1 98 14 SER B N 1
ATOM 1107 C CA . SER B 1 14 ? -9.008 18.875 6.383 1 98 14 SER B CA 1
ATOM 1108 C C . SER B 1 14 ? -10.023 17.797 6.039 1 98 14 SER B C 1
ATOM 1110 O O . SER B 1 14 ? -9.891 17.109 5.02 1 98 14 SER B O 1
ATOM 1112 N N . THR B 1 15 ? -11.008 17.609 6.883 1 95.62 15 THR B N 1
ATOM 1113 C CA . THR B 1 15 ? -12.062 16.641 6.633 1 95.62 15 THR B CA 1
ATOM 1114 C C . THR B 1 15 ? -13.383 17.094 7.25 1 95.62 15 THR B C 1
ATOM 1116 O O . THR B 1 15 ? -13.43 17.438 8.438 1 95.62 15 THR B O 1
ATOM 1119 N N . GLU B 1 16 ? -14.398 17.109 6.477 1 92.5 16 GLU B N 1
ATOM 1120 C CA . GLU B 1 16 ? -15.742 17.469 6.922 1 92.5 16 GLU B CA 1
ATOM 1121 C C . GLU B 1 16 ? -15.742 18.781 7.695 1 92.5 16 GLU B C 1
ATOM 1123 O O . GLU B 1 16 ? -16.359 18.891 8.75 1 92.5 16 GLU B O 1
ATOM 1128 N N . GLY B 1 17 ? -14.945 19.719 7.285 1 90.81 17 GLY B N 1
ATOM 1129 C CA . GLY B 1 17 ? -14.914 21.047 7.883 1 90.81 17 GLY B CA 1
ATOM 1130 C C . GLY B 1 17 ? -13.984 21.141 9.078 1 90.81 17 GLY B C 1
ATOM 1131 O O . GLY B 1 17 ? -13.789 22.219 9.641 1 90.81 17 GLY B O 1
ATOM 1132 N N . ALA B 1 18 ? -13.461 20 9.492 1 96.62 18 ALA B N 1
ATOM 1133 C CA . ALA B 1 18 ? -12.523 20 10.609 1 96.62 18 ALA B CA 1
ATOM 1134 C C . ALA B 1 18 ? -11.078 20.031 10.109 1 96.62 18 ALA B C 1
ATOM 1136 O O . ALA B 1 18 ? -10.789 19.578 9 1 96.62 18 ALA B O 1
ATOM 1137 N N . PHE B 1 19 ? -10.25 20.625 10.953 1 98.25 19 PHE B N 1
ATOM 1138 C CA . PHE B 1 19 ? -8.828 20.75 10.617 1 98.25 19 PHE B CA 1
ATOM 1139 C C . PHE B 1 19 ? -7.965 20.172 11.727 1 98.25 19 PHE B C 1
ATOM 1141 O O . PHE B 1 19 ? -8.227 20.406 12.914 1 98.25 19 PHE B O 1
ATOM 1148 N N . PHE B 1 20 ? -6.98 19.422 11.336 1 97.94 20 PHE B N 1
ATOM 1149 C CA . PHE B 1 20 ? -6.02 18.844 12.266 1 97.94 20 PHE B CA 1
ATOM 1150 C C . PHE B 1 20 ? -4.594 19.188 11.859 1 97.94 20 PHE B C 1
ATOM 1152 O O . PHE B 1 20 ? -4.23 19.062 10.688 1 97.94 20 PHE B O 1
ATOM 1159 N N . LEU B 1 21 ? -3.869 19.672 12.805 1 97.94 21 LEU B N 1
ATOM 1160 C CA . LEU B 1 21 ? -2.424 19.797 12.656 1 97.94 21 LEU B CA 1
ATOM 1161 C C . LEU B 1 21 ? -1.713 18.562 13.188 1 97.94 21 LEU B C 1
ATOM 1163 O O . LEU B 1 21 ? -1.918 18.156 14.336 1 97.94 21 LEU B O 1
ATOM 1167 N N . VAL B 1 22 ? -0.929 17.953 12.297 1 96.94 22 VAL B N 1
ATOM 1168 C CA . VAL B 1 22 ? -0.291 16.688 12.648 1 96.94 22 VAL B CA 1
ATOM 1169 C C . VAL B 1 22 ? 1.227 16.828 12.562 1 96.94 22 VAL B C 1
ATOM 1171 O O . VAL B 1 22 ? 1.758 17.25 11.531 1 96.94 22 VAL B O 1
ATOM 1174 N N . GLY B 1 23 ? 1.921 16.438 13.641 1 94.75 23 GLY B N 1
ATOM 1175 C CA . GLY B 1 23 ? 3.371 16.562 13.664 1 94.75 23 GLY B CA 1
ATOM 1176 C C . GLY B 1 23 ? 3.859 17.922 14.102 1 94.75 23 GLY B C 1
ATOM 1177 O O . GLY B 1 23 ? 3.057 18.828 14.359 1 94.75 23 GLY B O 1
ATOM 1178 N N . ASP B 1 24 ? 5.172 18.109 14.102 1 89.5 24 ASP B N 1
ATOM 1179 C CA . ASP B 1 24 ? 5.793 19.328 14.617 1 89.5 24 ASP B CA 1
ATOM 1180 C C . ASP B 1 24 ? 5.887 20.391 13.523 1 89.5 24 ASP B C 1
ATOM 1182 O O . ASP B 1 24 ? 6.137 20.078 12.359 1 89.5 24 ASP B O 1
ATOM 1186 N N . LEU B 1 25 ? 5.742 21.641 14.062 1 91.69 25 LEU B N 1
ATOM 1187 C CA . LEU B 1 25 ? 6.07 22.75 13.172 1 91.69 25 LEU B CA 1
ATOM 1188 C C . LEU B 1 25 ? 7.57 22.781 12.891 1 91.69 25 LEU B C 1
ATOM 1190 O O . LEU B 1 25 ? 8.383 22.484 13.766 1 91.69 25 LEU B O 1
ATOM 1194 N N . LYS B 1 26 ? 7.844 23.188 11.742 1 89.31 26 LYS B N 1
ATOM 1195 C CA . LYS B 1 26 ? 9.25 23.312 11.375 1 89.31 26 LYS B CA 1
ATOM 1196 C C . LYS B 1 26 ? 9.656 24.781 11.219 1 89.31 26 LYS B C 1
ATOM 1198 O O . LYS B 1 26 ? 10.844 25.094 11.094 1 89.31 26 LYS B O 1
ATOM 1203 N N . GLU B 1 27 ? 8.742 25.641 11.18 1 92.38 27 GLU B N 1
ATOM 1204 C CA . GLU B 1 27 ? 8.914 27.094 11.133 1 92.38 27 GLU B CA 1
ATOM 1205 C C . GLU B 1 27 ? 7.801 27.812 11.891 1 92.38 27 GLU B C 1
ATOM 1207 O O . GLU B 1 27 ? 6.742 27.234 12.148 1 92.38 27 GLU B O 1
ATOM 1212 N N . PRO B 1 28 ? 8.148 29.047 12.266 1 94.62 28 PRO B N 1
ATOM 1213 C CA . PRO B 1 28 ? 7.074 29.797 12.922 1 94.62 28 PRO B CA 1
ATOM 1214 C C . PRO B 1 28 ? 5.832 29.922 12.039 1 94.62 28 PRO B C 1
ATOM 1216 O O . PRO B 1 28 ? 5.941 30.047 10.82 1 94.62 28 PRO B O 1
ATOM 1219 N N . CYS B 1 29 ? 4.656 29.922 12.68 1 96.81 29 CYS B N 1
ATOM 1220 C CA . CYS B 1 29 ? 3.395 30 11.945 1 96.81 29 CYS B CA 1
ATOM 1221 C C . CYS B 1 29 ? 2.645 31.281 12.289 1 96.81 29 CYS B C 1
ATOM 1223 O O . CYS B 1 29 ? 2.463 31.609 13.461 1 96.81 29 CYS B O 1
ATOM 1225 N N . ASP B 1 30 ? 2.312 32.031 11.25 1 97.31 30 ASP B N 1
ATOM 1226 C CA . ASP B 1 30 ? 1.335 33.094 11.406 1 97.31 30 ASP B CA 1
ATOM 1227 C C . ASP B 1 30 ? -0.091 32.562 11.359 1 97.31 30 ASP B C 1
ATOM 1229 O O . ASP B 1 30 ? -0.679 32.438 10.281 1 97.31 30 ASP B O 1
ATOM 1233 N N . TRP B 1 31 ? -0.685 32.281 12.438 1 97.75 31 TRP B N 1
ATOM 1234 C CA . TRP B 1 31 ? -1.962 31.594 12.555 1 97.75 31 TRP B CA 1
ATOM 1235 C C . TRP B 1 31 ? -3.088 32.406 11.93 1 97.75 31 TRP B C 1
ATOM 1237 O O . TRP B 1 31 ? -3.951 31.875 11.242 1 97.75 31 TRP B O 1
ATOM 1247 N N . ALA B 1 32 ? -3.049 33.688 12.227 1 96.12 32 ALA B N 1
ATOM 1248 C CA . ALA B 1 32 ? -4.074 34.562 11.664 1 96.12 32 ALA B CA 1
ATOM 1249 C C . ALA B 1 32 ? -4.027 34.531 10.141 1 96.12 32 ALA B C 1
ATOM 1251 O O . ALA B 1 32 ? -5.066 34.438 9.484 1 96.12 32 ALA B O 1
ATOM 1252 N N . ALA B 1 33 ? -2.842 34.562 9.656 1 96.81 33 ALA B N 1
ATOM 1253 C CA . ALA B 1 33 ? -2.67 34.562 8.211 1 96.81 33 ALA B CA 1
ATOM 1254 C C . ALA B 1 33 ? -3.096 33.219 7.625 1 96.81 33 ALA B C 1
ATOM 1256 O O . ALA B 1 33 ? -3.623 33.156 6.512 1 96.81 33 ALA B O 1
ATOM 1257 N N . ALA B 1 34 ? -2.928 32.156 8.359 1 97.69 34 ALA B N 1
ATOM 1258 C CA . ALA B 1 34 ? -3.273 30.797 7.914 1 97.69 34 ALA B CA 1
ATOM 1259 C C . ALA B 1 34 ? -4.77 30.531 8.062 1 97.69 34 ALA B C 1
ATOM 1261 O O . ALA B 1 34 ? -5.289 29.547 7.543 1 97.69 34 ALA B O 1
ATOM 1262 N N . GLY B 1 35 ? -5.414 31.422 8.797 1 97.94 35 GLY B N 1
ATOM 1263 C CA . GLY B 1 35 ? -6.859 31.328 8.922 1 97.94 35 GLY B CA 1
ATOM 1264 C C . GLY B 1 35 ? -7.297 30.562 10.156 1 97.94 35 GLY B C 1
ATOM 1265 O O . GLY B 1 35 ? -8.406 30.031 10.203 1 97.94 35 GLY B O 1
ATOM 1266 N N . PHE B 1 36 ? -6.402 30.562 11.211 1 98.44 36 PHE B N 1
ATOM 1267 C CA . PHE B 1 36 ? -6.723 29.781 12.398 1 98.44 36 PHE B CA 1
ATOM 1268 C C . PHE B 1 36 ? -6.512 30.609 13.656 1 98.44 36 PHE B C 1
ATOM 1270 O O . PHE B 1 36 ? -5.695 31.531 13.672 1 98.44 36 PHE B O 1
ATOM 1277 N N . GLU B 1 37 ? -7.293 30.172 14.68 1 97.88 37 GLU B N 1
ATOM 1278 C CA . GLU B 1 37 ? -6.91 30.578 16.031 1 97.88 37 GLU B CA 1
ATOM 1279 C C . GLU B 1 37 ? -5.648 29.859 16.484 1 97.88 37 GLU B C 1
ATOM 1281 O O . GLU B 1 37 ? -5.484 28.656 16.234 1 97.88 37 GLU B O 1
ATOM 1286 N N . PRO B 1 38 ? -4.836 30.641 17.156 1 96 38 PRO B N 1
ATOM 1287 C CA . PRO B 1 38 ? -3.701 29.922 17.719 1 96 38 PRO B CA 1
ATOM 1288 C C . PRO B 1 38 ? -4.137 28.781 18.641 1 96 38 PRO B C 1
ATOM 1290 O O . PRO B 1 38 ? -5 28.969 19.5 1 96 38 PRO B O 1
ATOM 1293 N N . PRO B 1 39 ? -3.602 27.625 18.406 1 95.12 39 PRO B N 1
ATOM 1294 C CA . PRO B 1 39 ? -3.973 26.516 19.297 1 95.12 39 PRO B CA 1
ATOM 1295 C C . PRO B 1 39 ? -3.385 26.672 20.688 1 95.12 39 PRO B C 1
ATOM 1297 O O . PRO B 1 39 ? -2.332 27.297 20.859 1 95.12 39 PRO B O 1
ATOM 1300 N N . ALA B 1 40 ? -4.102 26.094 21.609 1 92.12 40 ALA B N 1
ATOM 1301 C CA . ALA B 1 40 ? -3.621 26.141 23 1 92.12 40 ALA B CA 1
ATOM 1302 C C . ALA B 1 40 ? -2.312 25.375 23.156 1 92.12 40 ALA B C 1
ATOM 1304 O O . ALA B 1 40 ? -1.473 25.719 23.984 1 92.12 40 ALA B O 1
ATOM 1305 N N . GLN B 1 41 ? -2.268 24.328 22.422 1 92.06 41 GLN B N 1
ATOM 1306 C CA . GLN B 1 41 ? -1.084 23.484 22.422 1 92.06 41 GLN B CA 1
ATOM 1307 C C . GLN B 1 41 ? -0.722 23.016 21.016 1 92.06 41 GLN B C 1
ATOM 1309 O O . GLN B 1 41 ? -1.604 22.797 20.188 1 92.06 41 GLN B O 1
ATOM 1314 N N . LEU B 1 42 ? 0.596 22.953 20.859 1 91.5 42 LEU B N 1
ATOM 1315 C CA . LEU B 1 42 ? 1.069 22.406 19.578 1 91.5 42 LEU B CA 1
ATOM 1316 C C . LEU B 1 42 ? 1.282 20.891 19.688 1 91.5 42 LEU B C 1
ATOM 1318 O O . LEU B 1 42 ? 1.489 20.375 20.781 1 91.5 42 LEU B O 1
ATOM 1322 N N . PRO B 1 43 ? 1.128 20.266 18.484 1 88.38 43 PRO B N 1
ATOM 1323 C CA . PRO B 1 43 ? 1.48 18.844 18.547 1 88.38 43 PRO B CA 1
ATOM 1324 C C . PRO B 1 43 ? 2.924 18.609 18.984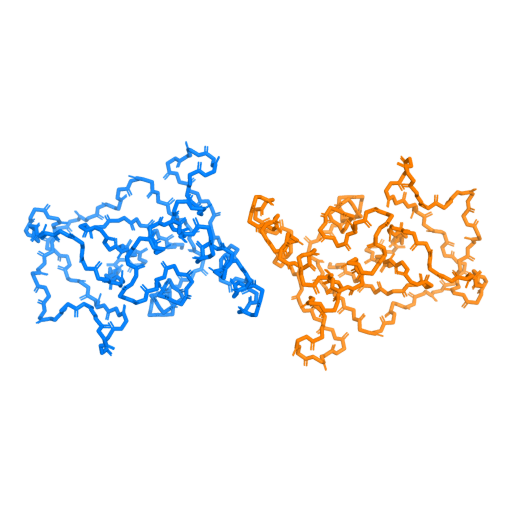 1 88.38 43 PRO B C 1
ATOM 1326 O O . PRO B 1 43 ? 3.781 19.469 18.781 1 88.38 43 PRO B O 1
ATOM 1329 N N . GLY B 1 44 ? 3.102 17.516 19.594 1 75.75 44 GLY B N 1
ATOM 1330 C CA . GLY B 1 44 ? 4.426 17.141 20.062 1 75.75 44 GLY B CA 1
ATOM 1331 C C . GLY B 1 44 ? 4.484 15.75 20.656 1 75.75 44 GLY B C 1
ATOM 1332 O O . GLY B 1 44 ? 3.863 14.828 20.125 1 75.75 44 GLY B O 1
ATOM 1333 N N . ALA B 1 45 ? 5.309 15.742 21.562 1 68.88 45 ALA B N 1
ATOM 1334 C CA . ALA B 1 45 ? 5.609 14.453 22.188 1 68.88 45 ALA B CA 1
ATOM 1335 C C . ALA B 1 45 ? 4.363 13.844 22.812 1 68.88 45 ALA B C 1
ATOM 1337 O O . ALA B 1 45 ? 4.156 12.625 22.75 1 68.88 45 ALA B O 1
ATOM 1338 N N . GLU B 1 46 ? 3.646 14.641 23.234 1 74.06 46 GLU B N 1
ATOM 1339 C CA . GLU B 1 46 ? 2.537 14.094 24.016 1 74.06 46 GLU B CA 1
ATOM 1340 C C . GLU B 1 46 ? 1.283 13.945 23.156 1 74.06 46 GLU B C 1
ATOM 1342 O O . GLU B 1 46 ? 0.398 13.148 23.469 1 74.06 46 GLU B O 1
ATOM 1347 N N . LEU B 1 47 ? 1.274 14.766 22.172 1 82.69 47 LEU B N 1
ATOM 1348 C CA . LEU B 1 47 ? 0.066 14.781 21.359 1 82.69 47 LEU B CA 1
ATOM 1349 C C . LEU B 1 47 ? 0.409 14.656 19.875 1 82.69 47 LEU B C 1
ATOM 1351 O O . LEU B 1 47 ? 1.075 15.531 19.312 1 82.69 47 LEU B O 1
ATOM 1355 N N . PRO B 1 48 ? -0.062 13.641 19.281 1 91.19 48 PRO B N 1
ATOM 1356 C CA . PRO B 1 48 ? 0.309 13.438 17.891 1 91.19 48 PRO B CA 1
ATOM 1357 C C . PRO B 1 48 ? -0.314 14.469 16.953 1 91.19 48 PRO B C 1
ATOM 1359 O O . PRO B 1 48 ? 0.24 14.758 15.891 1 91.19 48 PRO B O 1
ATOM 1362 N N . TYR B 1 49 ? -1.446 15.039 17.438 1 96.44 49 TYR B N 1
ATOM 1363 C CA . TYR B 1 49 ? -2.139 16.016 16.609 1 96.44 49 TYR B CA 1
ATOM 1364 C C . TYR B 1 49 ? -2.988 16.953 17.453 1 96.44 49 TYR B C 1
ATOM 1366 O O . TYR B 1 49 ? -3.254 16.672 18.625 1 96.44 49 TYR B O 1
ATOM 1374 N N . VAL B 1 50 ? -3.385 18.109 16.859 1 96.75 50 VAL B N 1
ATOM 1375 C CA . VAL B 1 50 ? -4.293 19.031 17.5 1 96.75 50 VAL B CA 1
ATOM 1376 C C . VAL B 1 50 ? -5.367 19.484 16.516 1 96.75 50 VAL B C 1
ATOM 1378 O O . VAL B 1 50 ? -5.105 19.609 15.32 1 96.75 50 VAL B O 1
ATOM 1381 N N . ARG B 1 51 ? -6.52 19.688 17.094 1 96.81 51 ARG B N 1
ATOM 1382 C CA . ARG B 1 51 ? -7.598 20.25 16.297 1 96.81 51 ARG B CA 1
ATOM 1383 C C . ARG B 1 51 ? -7.461 21.766 16.188 1 96.81 51 ARG B C 1
ATOM 1385 O O . ARG B 1 51 ? -7.145 22.438 17.172 1 96.81 51 ARG B O 1
ATOM 1392 N N . LEU B 1 52 ? -7.668 22.266 14.969 1 97.69 52 LEU B N 1
ATOM 1393 C CA . LEU B 1 52 ? -7.566 23.703 14.758 1 97.69 52 LEU B CA 1
ATOM 1394 C C . LEU B 1 52 ? -8.945 24.328 14.586 1 97.69 52 LEU B C 1
ATOM 1396 O O . LEU B 1 52 ? -9.859 23.688 14.062 1 97.69 52 LEU B O 1
ATOM 1400 N N . SER B 1 53 ? -9.047 25.516 15 1 97.44 53 SER B N 1
ATOM 1401 C CA . SER B 1 53 ? -10.281 26.281 14.852 1 97.44 53 SER B CA 1
ATOM 1402 C C . SER B 1 53 ? -10.148 27.344 13.773 1 97.44 53 SER B C 1
ATOM 1404 O O . SER B 1 53 ? -9.438 28.344 13.961 1 97.44 53 SER B O 1
ATOM 1406 N N . PRO B 1 54 ? -10.773 27.125 12.68 1 97.5 54 PRO B N 1
ATOM 1407 C CA . PRO B 1 54 ? -10.688 28.141 11.625 1 97.5 54 PRO B CA 1
ATOM 1408 C C . PRO B 1 54 ? -11.461 29.422 11.961 1 97.5 54 PRO B C 1
ATOM 1410 O O . PRO B 1 54 ? -12.539 29.344 12.562 1 97.5 54 PRO B O 1
ATOM 1413 N N . VAL B 1 55 ? -10.898 30.547 11.562 1 97 55 VAL B N 1
ATOM 1414 C CA . VAL B 1 55 ? -11.562 31.828 11.789 1 97 55 VAL B CA 1
ATOM 1415 C C . VAL B 1 55 ? -12.094 32.375 10.469 1 97 55 VAL B C 1
ATOM 1417 O O . VAL B 1 55 ? -12.734 33.438 10.438 1 97 55 VAL B O 1
ATOM 1420 N N . ARG B 1 56 ? -11.828 31.734 9.352 1 96.38 56 ARG B N 1
ATOM 1421 C CA . ARG B 1 56 ? -12.297 31.969 7.992 1 96.38 56 ARG B CA 1
ATOM 1422 C C . ARG B 1 56 ? -12.219 30.703 7.156 1 96.38 56 ARG B C 1
ATOM 1424 O O . ARG B 1 56 ? -11.688 29.688 7.605 1 96.38 56 ARG B O 1
ATOM 1431 N N . PRO B 1 57 ? -12.859 30.781 6.008 1 95.69 57 PRO B N 1
ATOM 1432 C CA . PRO B 1 57 ? -12.664 29.609 5.137 1 95.69 57 PRO B CA 1
ATOM 1433 C C . PRO B 1 57 ? -11.195 29.359 4.805 1 95.69 57 PRO B C 1
ATOM 1435 O O . PRO B 1 57 ? -10.469 30.297 4.469 1 95.69 57 PRO B O 1
ATOM 1438 N N . VAL B 1 58 ? -10.82 28.109 5 1 96.88 58 VAL B N 1
ATOM 1439 C CA . VAL B 1 58 ? -9.422 27.75 4.766 1 96.88 58 VAL B CA 1
ATOM 1440 C C . VAL B 1 58 ? -9.344 26.703 3.66 1 96.88 58 VAL B C 1
ATOM 1442 O O . VAL B 1 58 ? -10.102 25.719 3.664 1 96.88 58 VAL B O 1
ATOM 1445 N N . GLU B 1 59 ? -8.461 26.953 2.725 1 94.81 59 GLU B N 1
ATOM 1446 C CA . GLU B 1 59 ? -8.18 25.984 1.677 1 94.81 59 GLU B CA 1
ATOM 1447 C C . GLU B 1 59 ? -6.797 25.359 1.868 1 94.81 59 GLU B C 1
ATOM 144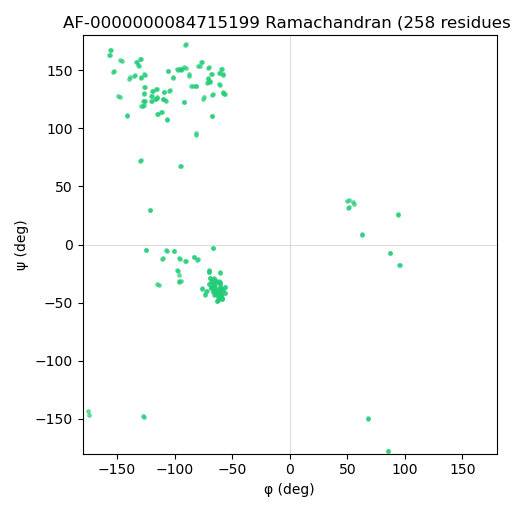9 O O . GLU B 1 59 ? -5.82 26.062 2.135 1 94.81 59 GLU B O 1
ATOM 1454 N N . VAL B 1 60 ? -6.742 24.078 1.793 1 96.62 60 VAL B N 1
ATOM 1455 C CA . VAL B 1 60 ? -5.465 23.375 1.899 1 96.62 60 VAL B CA 1
ATOM 1456 C C . VAL B 1 60 ? -4.684 23.531 0.598 1 96.62 60 VAL B C 1
ATOM 1458 O O . VAL B 1 60 ? -5.188 23.203 -0.48 1 96.62 60 VAL B O 1
ATOM 1461 N N . ALA B 1 61 ? -3.504 24.016 0.777 1 93.75 61 ALA B N 1
ATOM 1462 C CA . ALA B 1 61 ? -2.693 24.312 -0.401 1 93.75 61 ALA B CA 1
ATOM 1463 C C . ALA B 1 61 ? -2.088 23.031 -0.985 1 93.75 61 ALA B C 1
ATOM 1465 O O . ALA B 1 61 ? -1.793 22.094 -0.252 1 93.75 61 ALA B O 1
ATOM 1466 N N . ALA B 1 62 ? -1.812 23.078 -2.277 1 94.25 62 ALA B N 1
ATOM 1467 C CA . ALA B 1 62 ? -1.08 22 -2.953 1 94.25 62 ALA B CA 1
ATOM 1468 C C . ALA B 1 62 ? 0.414 22.094 -2.652 1 94.25 62 ALA B C 1
ATOM 1470 O O . ALA B 1 62 ? 0.933 23.172 -2.35 1 94.25 62 ALA B O 1
ATOM 1471 N N . PRO B 1 63 ? 1.088 21.016 -2.787 1 95.31 63 PRO B N 1
ATOM 1472 C CA . PRO B 1 63 ? 0.588 19.672 -3.104 1 95.31 63 PRO B CA 1
ATOM 1473 C C . PRO B 1 63 ? -0.221 19.062 -1.963 1 95.31 63 PRO B C 1
ATOM 1475 O O . PRO B 1 63 ? 0.093 19.281 -0.791 1 95.31 63 PRO B O 1
ATOM 1478 N N . LEU B 1 64 ? -1.296 18.375 -2.32 1 96.31 64 LEU B N 1
ATOM 1479 C CA . LEU B 1 64 ? -2.098 17.797 -1.249 1 96.31 64 LEU B CA 1
ATOM 1480 C C . LEU B 1 64 ? -2.451 16.344 -1.563 1 96.31 64 LEU B C 1
ATOM 1482 O O . LEU B 1 64 ? -2.402 15.93 -2.723 1 96.31 64 LEU B O 1
ATOM 1486 N N . LEU B 1 65 ? -2.744 15.602 -0.552 1 96.62 65 LEU B N 1
ATOM 1487 C CA . LEU B 1 65 ? -3.219 14.227 -0.624 1 96.62 65 LEU B CA 1
ATOM 1488 C C . LEU B 1 65 ? -4.727 14.156 -0.416 1 96.62 65 LEU B C 1
ATOM 1490 O O . LEU B 1 65 ? -5.285 14.914 0.38 1 96.62 65 LEU B O 1
ATOM 1494 N N . VAL B 1 66 ? -5.27 13.281 -1.108 1 96.25 66 VAL B N 1
ATOM 1495 C CA . VAL B 1 66 ? -6.664 12.945 -0.856 1 96.25 66 VAL B CA 1
ATOM 1496 C C . VAL B 1 66 ? -6.754 11.562 -0.203 1 96.25 66 VAL B C 1
ATOM 1498 O O . VAL B 1 66 ? -6.191 10.594 -0.713 1 96.25 66 VAL B O 1
ATOM 1501 N N . VAL B 1 67 ? -7.391 11.516 0.934 1 95.81 67 VAL B N 1
ATOM 1502 C CA . VAL B 1 67 ? -7.465 10.289 1.726 1 95.81 67 VAL B CA 1
ATOM 1503 C C . VAL B 1 67 ? -8.914 10.008 2.102 1 95.81 67 VAL B C 1
ATOM 1505 O O . VAL B 1 67 ? -9.711 10.93 2.293 1 95.81 67 VAL B O 1
ATOM 1508 N N . GLU B 1 68 ? -9.234 8.648 2.113 1 93.38 68 GLU B N 1
ATOM 1509 C CA . GLU B 1 68 ? -10.594 8.258 2.5 1 93.38 68 GLU B CA 1
ATOM 1510 C C . GLU B 1 68 ? -10.664 7.898 3.98 1 93.38 68 GLU B C 1
ATOM 1512 O O . GLU B 1 68 ? -10.805 6.723 4.332 1 93.38 68 GLU B O 1
ATOM 1517 N N . LEU B 1 69 ? -10.516 8.719 4.797 1 94.56 69 LEU B N 1
ATOM 1518 C CA . LEU B 1 69 ? -10.633 8.617 6.246 1 94.56 69 LEU B CA 1
ATOM 1519 C C . LEU B 1 69 ? -11 9.961 6.859 1 94.56 69 LEU B C 1
ATOM 1521 O O . LEU B 1 69 ? -10.695 11.008 6.289 1 94.56 69 LEU B O 1
ATOM 1525 N N . GLU B 1 70 ? -11.695 9.898 7.906 1 94.06 70 GLU B N 1
ATOM 1526 C CA . GLU B 1 70 ? -12.188 11.156 8.461 1 94.06 70 GLU B CA 1
ATOM 1527 C C . GLU B 1 70 ? -11.875 11.266 9.945 1 94.06 70 GLU B C 1
ATOM 1529 O O . GLU B 1 70 ? -11.547 10.273 10.594 1 94.06 70 GLU B O 1
ATOM 1534 N N . GLY B 1 71 ? -11.898 12.539 10.406 1 94 71 GLY B N 1
ATOM 1535 C CA . GLY B 1 71 ? -11.836 12.812 11.836 1 94 71 GLY B CA 1
ATOM 1536 C C . GLY B 1 71 ? -10.492 12.461 12.453 1 94 71 GLY B C 1
ATOM 1537 O O . GLY B 1 71 ? -9.453 12.578 11.797 1 94 71 GLY B O 1
ATOM 1538 N N . GLU B 1 72 ? -10.523 12.094 13.703 1 94.44 72 GLU B N 1
ATOM 1539 C CA . GLU B 1 72 ? -9.312 11.82 14.469 1 94.44 72 GLU B CA 1
ATOM 1540 C C . GLU B 1 72 ? -8.57 10.602 13.93 1 94.44 72 GLU B C 1
ATOM 1542 O O . GLU B 1 72 ? -7.348 10.516 14.031 1 94.44 72 GLU B O 1
ATOM 1547 N N . ALA B 1 73 ? -9.336 9.719 13.367 1 95.69 73 ALA B N 1
ATOM 1548 C CA . ALA B 1 73 ? -8.719 8.539 12.773 1 95.69 73 ALA B CA 1
ATOM 1549 C C . ALA B 1 73 ? -7.762 8.922 11.648 1 95.69 73 ALA B C 1
ATOM 1551 O O . ALA B 1 73 ? -6.703 8.312 11.492 1 95.69 73 ALA B O 1
ATOM 1552 N N . LEU B 1 74 ? -8.148 9.945 10.891 1 97 74 LEU B N 1
ATOM 1553 C CA . LEU B 1 74 ? -7.281 10.461 9.836 1 97 74 LEU B CA 1
ATOM 1554 C C . LEU B 1 74 ? -5.992 11.023 10.43 1 97 74 LEU B C 1
ATOM 1556 O O . LEU B 1 74 ? -4.898 10.695 9.969 1 97 74 LEU B O 1
ATOM 1560 N N . ALA B 1 75 ? -6.164 11.828 11.438 1 96.75 75 ALA B N 1
ATOM 1561 C CA . ALA B 1 75 ? -5.004 12.461 12.055 1 96.75 75 ALA B CA 1
ATOM 1562 C C . ALA B 1 75 ? -4.035 11.414 12.602 1 96.75 75 ALA B C 1
ATOM 1564 O O . ALA B 1 75 ? -2.82 11.523 12.414 1 96.75 75 ALA B O 1
ATOM 1565 N N . ARG B 1 76 ? -4.598 10.43 13.211 1 95.5 76 ARG B N 1
ATOM 1566 C CA . ARG B 1 76 ? -3.771 9.359 13.766 1 95.5 76 ARG B CA 1
ATOM 1567 C C . ARG B 1 76 ? -3.055 8.594 12.664 1 95.5 76 ARG B C 1
ATOM 1569 O O . ARG B 1 76 ? -1.87 8.273 12.789 1 95.5 76 ARG B O 1
ATOM 1576 N N . LEU B 1 77 ? -3.729 8.312 11.602 1 96.56 77 LEU B N 1
ATOM 1577 C CA . LEU B 1 77 ? -3.127 7.625 10.469 1 96.56 77 LEU B CA 1
ATOM 1578 C C . LEU B 1 77 ? -1.948 8.414 9.906 1 96.56 77 LEU B C 1
ATOM 1580 O O . LEU B 1 77 ? -0.881 7.852 9.656 1 96.56 77 LEU B O 1
ATOM 1584 N N . LEU B 1 78 ? -2.172 9.68 9.734 1 97.5 78 LEU B N 1
ATOM 1585 C CA . LEU B 1 78 ? -1.14 10.539 9.156 1 97.5 78 LEU B CA 1
ATOM 1586 C C . LEU B 1 78 ? 0.098 10.57 10.047 1 97.5 78 LEU B C 1
ATOM 1588 O O 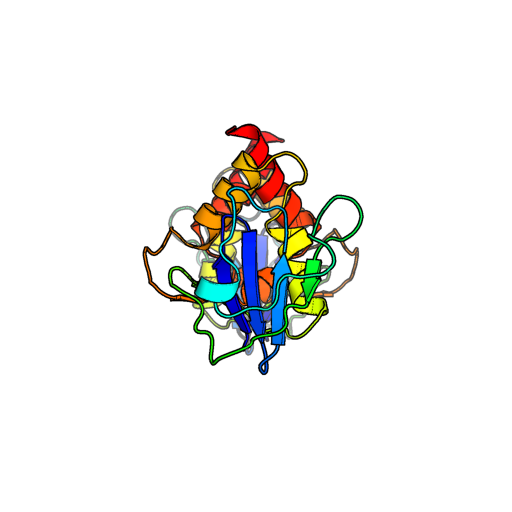. LEU B 1 78 ? 1.226 10.508 9.555 1 97.5 78 LEU B O 1
ATOM 1592 N N . PHE B 1 79 ? -0.206 10.625 11.32 1 96.5 79 PHE B N 1
ATOM 1593 C CA . PHE B 1 79 ? 0.906 10.617 12.266 1 96.5 79 PHE B CA 1
ATOM 1594 C C . PHE B 1 79 ? 1.698 9.32 12.156 1 96.5 79 PHE B C 1
ATOM 1596 O O . PHE B 1 79 ? 2.926 9.344 12.055 1 96.5 79 PHE B O 1
ATOM 1603 N N . GLU B 1 80 ? 1.046 8.25 12.094 1 95.19 80 GLU B N 1
ATOM 1604 C CA . GLU B 1 80 ? 1.666 6.926 12.055 1 95.19 80 GLU B CA 1
ATOM 1605 C C . GLU B 1 80 ? 2.43 6.707 10.758 1 95.19 80 GLU B C 1
ATOM 1607 O O . GLU B 1 80 ? 3.451 6.02 10.734 1 95.19 80 GLU B O 1
ATOM 1612 N N . ARG B 1 81 ? 1.95 7.285 9.703 1 96.75 81 ARG B N 1
ATOM 1613 C CA . ARG B 1 81 ? 2.471 6.945 8.383 1 96.75 81 ARG B CA 1
ATOM 1614 C C . ARG B 1 81 ? 3.541 7.941 7.941 1 96.75 81 ARG B C 1
ATOM 1616 O O . ARG B 1 81 ? 4.496 7.57 7.258 1 96.75 81 ARG B O 1
ATOM 1623 N N . LEU B 1 82 ? 3.426 9.242 8.367 1 96.75 82 LEU B N 1
ATOM 1624 C CA . LEU B 1 82 ? 4.219 10.258 7.672 1 96.75 82 LEU B CA 1
ATOM 1625 C C . LEU B 1 82 ? 5.086 11.031 8.656 1 96.75 82 LEU B C 1
ATOM 1627 O O . LEU B 1 82 ? 5.895 11.867 8.25 1 96.75 82 LEU B O 1
ATOM 1631 N N . VAL B 1 83 ? 4.891 10.711 9.969 1 95 83 VAL B N 1
ATOM 1632 C CA . VAL B 1 83 ? 5.645 11.492 10.945 1 95 83 VAL B CA 1
ATOM 1633 C C . VAL B 1 83 ? 6.637 10.594 11.68 1 95 83 VAL B C 1
ATOM 1635 O O . VAL B 1 83 ? 6.277 9.508 12.133 1 95 83 VAL B O 1
ATOM 1638 N N . ILE B 1 84 ? 7.84 10.992 11.672 1 90.88 84 ILE B N 1
ATOM 1639 C CA . ILE B 1 84 ? 8.859 10.422 12.539 1 90.88 84 ILE B CA 1
ATOM 1640 C C . ILE B 1 84 ? 9.289 11.461 13.578 1 90.88 84 ILE B C 1
ATOM 1642 O O . ILE B 1 84 ? 9.922 12.461 13.234 1 90.88 84 ILE B O 1
ATOM 1646 N N . ARG B 1 85 ? 9 11.172 14.719 1 83.25 85 ARG B N 1
ATOM 1647 C CA . ARG B 1 85 ? 9.258 12.141 15.781 1 83.25 85 ARG B CA 1
ATOM 1648 C C . ARG B 1 85 ? 10.75 12.453 15.883 1 83.25 85 ARG B C 1
ATOM 1650 O O . ARG B 1 85 ? 11.586 11.555 15.797 1 83.25 85 ARG B O 1
ATOM 1657 N N . ARG B 1 86 ? 11.047 13.711 16.062 1 78.69 86 ARG B N 1
ATOM 1658 C CA . ARG B 1 86 ? 12.391 14.25 16.281 1 78.69 86 ARG B CA 1
ATOM 1659 C C . ARG B 1 86 ? 13.281 13.977 15.07 1 78.69 86 ARG B C 1
ATOM 1661 O O . ARG B 1 86 ? 14.508 14.047 15.172 1 78.69 86 ARG B O 1
ATOM 1668 N N . ASN B 1 87 ? 12.695 13.516 14.039 1 86.12 87 ASN B N 1
ATOM 1669 C CA . ASN B 1 87 ? 13.406 13.367 12.773 1 86.12 87 ASN B CA 1
ATOM 1670 C C . ASN B 1 87 ? 12.625 13.984 11.617 1 86.12 87 ASN B C 1
ATOM 1672 O O . ASN B 1 87 ? 12.117 13.273 10.75 1 86.12 87 ASN B O 1
ATOM 1676 N N . GLY B 1 88 ? 12.617 15.297 11.633 1 88.19 88 GLY B N 1
ATOM 1677 C CA . GLY B 1 88 ? 11.836 16.062 10.672 1 88.19 88 GLY B CA 1
ATOM 1678 C C . GLY B 1 88 ? 12.258 15.797 9.234 1 88.19 88 GLY B C 1
ATOM 1679 O O . GLY B 1 88 ? 11.422 15.828 8.328 1 88.19 88 GLY B O 1
ATOM 1680 N N . SER B 1 89 ? 13.547 15.539 9.102 1 89 89 SER B N 1
ATOM 1681 C CA . SER B 1 89 ? 14.047 15.312 7.754 1 89 89 SER B CA 1
ATOM 1682 C C . SER B 1 89 ? 13.461 14.039 7.156 1 89 89 SER B C 1
ATOM 1684 O O . SER B 1 89 ? 13.148 13.992 5.965 1 89 89 SER B O 1
ATOM 1686 N N . VAL B 1 90 ? 13.273 13.047 7.934 1 91.44 90 VAL B N 1
ATOM 1687 C CA . VAL B 1 90 ? 12.703 11.789 7.453 1 91.44 90 VAL B CA 1
ATOM 1688 C C . VAL B 1 90 ? 11.211 11.969 7.184 1 91.44 90 VAL B C 1
ATOM 1690 O O . VAL B 1 90 ? 10.695 11.477 6.176 1 91.44 90 VAL B O 1
ATOM 1693 N N . SER B 1 91 ? 10.547 12.688 8.047 1 93.94 91 SER B N 1
ATOM 1694 C CA . SER B 1 91 ? 9.141 12.992 7.805 1 93.94 91 SER B CA 1
ATOM 1695 C C . SER B 1 91 ? 8.953 13.727 6.477 1 93.94 91 SER B C 1
ATOM 1697 O O . SER B 1 91 ? 8.016 13.422 5.727 1 93.94 91 SER B O 1
ATOM 1699 N N . GLU B 1 92 ? 9.922 14.594 6.258 1 94.31 92 GLU B N 1
ATOM 1700 C CA . GLU B 1 92 ? 9.875 15.344 5.008 1 94.31 92 GLU B CA 1
ATOM 1701 C C . GLU B 1 92 ? 10.062 14.43 3.803 1 94.31 92 GLU B C 1
ATOM 1703 O O . GLU B 1 92 ? 9.391 14.586 2.783 1 94.31 92 GLU B O 1
ATOM 1708 N N . ARG B 1 93 ? 10.906 13.516 3.898 1 94 93 ARG B N 1
ATOM 1709 C CA . ARG B 1 93 ? 11.156 12.586 2.807 1 94 93 ARG B CA 1
ATOM 1710 C C . ARG B 1 93 ? 9.953 11.664 2.584 1 94 93 ARG B C 1
ATOM 1712 O O . ARG B 1 93 ? 9.625 11.336 1.443 1 94 93 ARG B O 1
ATOM 1719 N N . LEU B 1 94 ? 9.289 11.258 3.66 1 95.62 94 LEU B N 1
ATOM 1720 C CA . LEU B 1 94 ? 8.078 10.461 3.539 1 95.62 94 LEU B CA 1
ATOM 1721 C C . LEU B 1 94 ? 6.977 11.242 2.828 1 95.62 94 LEU B C 1
ATOM 1723 O O . LEU B 1 94 ? 6.297 10.703 1.953 1 95.62 94 LEU B O 1
ATOM 1727 N N . TRP B 1 95 ? 6.883 12.5 3.197 1 95.19 95 TRP B N 1
ATOM 1728 C CA . TRP B 1 95 ? 5.91 13.375 2.543 1 95.19 95 TRP B CA 1
ATOM 1729 C C . TRP B 1 95 ? 6.184 13.469 1.046 1 95.19 95 TRP B C 1
ATOM 1731 O O . TRP B 1 95 ? 5.281 13.289 0.228 1 95.19 95 TRP B O 1
ATOM 1741 N N . ARG B 1 96 ? 7.387 13.656 0.701 1 93.81 96 ARG B N 1
ATOM 1742 C CA . ARG B 1 96 ? 7.762 13.789 -0.703 1 93.81 96 ARG B CA 1
ATOM 1743 C C . ARG B 1 96 ? 7.562 12.477 -1.45 1 93.81 96 ARG B C 1
ATOM 1745 O O . ARG B 1 96 ? 7.195 12.477 -2.627 1 93.81 96 ARG B O 1
ATOM 1752 N N . LEU B 1 97 ? 7.852 11.422 -0.747 1 94.19 97 LEU B N 1
ATOM 1753 C CA . LEU B 1 97 ? 7.668 10.102 -1.332 1 94.19 97 LEU B CA 1
ATOM 1754 C C . LEU B 1 97 ? 6.234 9.914 -1.81 1 94.19 97 LEU B C 1
ATOM 1756 O O . LEU B 1 97 ? 6 9.328 -2.871 1 94.19 97 LEU B O 1
ATOM 1760 N N . VAL B 1 98 ? 5.27 10.484 -1.032 1 94.44 98 VAL B N 1
ATOM 1761 C CA . VAL B 1 98 ? 3.867 10.195 -1.316 1 94.44 98 VAL B CA 1
ATOM 1762 C C . VAL B 1 98 ? 3.283 11.305 -2.193 1 94.44 98 VAL B C 1
ATOM 1764 O O . VAL B 1 98 ? 2.24 11.117 -2.824 1 94.44 98 VAL B O 1
ATOM 1767 N N . THR B 1 99 ? 3.977 12.414 -2.359 1 92.81 99 THR B N 1
ATOM 1768 C CA . THR B 1 99 ? 3.363 13.531 -3.068 1 92.81 99 THR B CA 1
ATOM 1769 C C . THR B 1 99 ? 4.098 13.812 -4.375 1 92.81 99 THR B C 1
ATOM 1771 O O . THR B 1 99 ? 3.508 14.328 -5.328 1 92.81 99 THR B O 1
ATOM 1774 N N . GLU B 1 100 ? 5.348 13.641 -4.469 1 82.38 100 GLU B N 1
ATOM 1775 C CA . GLU B 1 100 ? 6.152 14.219 -5.543 1 82.38 100 GLU B CA 1
ATOM 1776 C C . GLU B 1 100 ? 6.262 13.258 -6.727 1 82.38 100 GLU B C 1
ATOM 1778 O O . GLU B 1 100 ? 6.617 13.672 -7.832 1 82.38 100 GLU B O 1
ATOM 1783 N N . HIS B 1 101 ? 5.945 12.109 -6.559 1 75.56 101 HIS B N 1
ATOM 1784 C CA . HIS B 1 101 ? 6.188 11.164 -7.645 1 75.56 101 HIS B CA 1
ATOM 1785 C C . HIS B 1 101 ? 5.441 11.578 -8.906 1 75.56 101 HIS B C 1
ATOM 1787 O O . HIS B 1 101 ? 6.004 11.547 -10 1 75.56 101 HIS B O 1
ATOM 1793 N N . GLU B 1 102 ? 4.305 12.023 -8.812 1 71.44 102 GLU B N 1
ATOM 1794 C CA . GLU B 1 102 ? 3.541 12.375 -10.008 1 71.44 102 GLU B CA 1
ATOM 1795 C C . GLU B 1 102 ? 3.566 13.883 -10.25 1 71.44 102 GLU B C 1
ATOM 1797 O O . GLU B 1 102 ? 3.137 14.352 -11.305 1 71.44 102 GLU B O 1
ATOM 1802 N N . ALA B 1 103 ? 4.141 14.625 -9.336 1 76.25 103 ALA B N 1
ATOM 1803 C CA . ALA B 1 103 ? 4.203 16.078 -9.445 1 76.25 103 ALA B CA 1
ATOM 1804 C C . ALA B 1 103 ? 2.82 16.672 -9.719 1 76.25 103 ALA B C 1
ATOM 1806 O O . ALA B 1 103 ? 2.658 17.516 -10.609 1 76.25 103 ALA B O 1
ATOM 1807 N N . LYS B 1 104 ? 1.791 16.125 -9.258 1 86.56 104 LYS B N 1
ATOM 1808 C CA . LYS B 1 104 ? 0.42 16.609 -9.367 1 86.56 104 LYS B CA 1
ATOM 1809 C C . LYS B 1 104 ? 0.03 17.422 -8.141 1 86.56 104 LYS B C 1
ATOM 1811 O O . LYS B 1 104 ? 0.554 17.203 -7.047 1 86.56 104 LYS B O 1
ATOM 1816 N N . PRO B 1 105 ? -0.881 18.375 -8.383 1 92.12 105 PRO B N 1
ATOM 1817 C CA . PRO B 1 105 ? -1.342 19.172 -7.242 1 92.12 105 PRO B CA 1
ATOM 1818 C C . PRO B 1 105 ? -2.105 18.344 -6.211 1 92.12 105 PRO B C 1
ATOM 1820 O O . PRO B 1 105 ? -2.059 18.641 -5.016 1 92.12 105 PRO B O 1
ATOM 1823 N N . GLU B 1 106 ? -2.771 17.375 -6.719 1 94.75 106 GLU B N 1
ATOM 1824 C CA . GLU B 1 106 ? -3.537 16.484 -5.852 1 94.75 106 GLU B CA 1
ATOM 1825 C C . GLU B 1 106 ? -3.191 15.023 -6.117 1 94.75 106 GLU B C 1
ATOM 1827 O O . GLU B 1 106 ? -3.252 14.562 -7.262 1 94.75 106 GLU B O 1
ATOM 1832 N N . THR B 1 107 ? -2.785 14.391 -5.102 1 94.69 107 THR B N 1
ATOM 1833 C CA . THR B 1 107 ? -2.422 12.984 -5.207 1 94.69 107 THR B CA 1
ATOM 1834 C C . THR B 1 107 ? -3.432 12.102 -4.473 1 94.69 107 THR B C 1
ATOM 1836 O O . THR B 1 107 ? -3.773 12.375 -3.32 1 94.69 107 THR B O 1
ATOM 1839 N N . ASP B 1 108 ? -3.977 11.156 -5.16 1 93.38 108 ASP B N 1
ATOM 1840 C CA . ASP B 1 108 ? -4.844 10.156 -4.535 1 93.38 108 ASP B CA 1
ATOM 1841 C C . ASP B 1 108 ? -4.051 9.258 -3.59 1 93.38 108 ASP B C 1
ATOM 1843 O O . ASP B 1 108 ? -3.203 8.477 -4.031 1 93.38 108 ASP B O 1
ATOM 1847 N N . ALA B 1 109 ? -4.254 9.352 -2.262 1 94.81 109 ALA B N 1
ATOM 1848 C CA . ALA B 1 109 ? -3.508 8.594 -1.264 1 94.81 109 ALA B CA 1
ATOM 1849 C C . ALA B 1 109 ? -4.441 7.734 -0.415 1 94.81 109 ALA B C 1
ATOM 1851 O O . ALA B 1 109 ? -4.168 7.48 0.76 1 94.81 109 ALA B O 1
ATOM 1852 N N . ARG B 1 110 ? -5.539 7.285 -0.915 1 92.5 110 ARG B N 1
ATOM 1853 C CA . ARG B 1 110 ? -6.488 6.434 -0.207 1 92.5 110 ARG B CA 1
ATOM 1854 C C . ARG B 1 110 ? -5.836 5.121 0.214 1 92.5 110 ARG B C 1
ATOM 1856 O O . ARG B 1 110 ? -6.223 4.523 1.221 1 92.5 110 ARG B O 1
ATOM 1863 N N . TRP B 1 111 ? -4.816 4.805 -0.533 1 93.69 111 TRP B N 1
ATOM 1864 C CA . TRP B 1 111 ? -4.109 3.553 -0.282 1 93.69 111 TRP B CA 1
ATOM 1865 C C . TRP B 1 111 ? -3.334 3.619 1.03 1 93.69 111 TRP B C 1
ATOM 1867 O O . TRP B 1 111 ? -3.027 2.586 1.63 1 93.69 111 TRP B O 1
ATOM 1877 N N . LEU B 1 112 ? -3.004 4.77 1.493 1 95.31 112 LEU B N 1
ATOM 1878 C CA . LEU B 1 112 ? -2.135 4.961 2.648 1 95.31 112 LEU B CA 1
ATOM 1879 C C . LEU B 1 112 ? -2.721 4.293 3.887 1 95.31 112 LEU B C 1
ATOM 1881 O O . LEU B 1 112 ? -1.987 3.701 4.684 1 95.31 112 LEU B O 1
ATOM 1885 N N . GLY B 1 113 ? -4.008 4.363 4.004 1 93.56 113 GLY B N 1
ATOM 1886 C CA . GLY B 1 113 ? -4.672 3.773 5.156 1 93.56 113 GLY B CA 1
ATOM 1887 C C . GLY B 1 113 ? -4.922 2.285 5 1 93.56 113 GLY B C 1
ATOM 1888 O O . GLY B 1 113 ? -5.262 1.604 5.969 1 93.56 113 GLY B O 1
ATOM 1889 N N . LEU B 1 114 ? -4.734 1.78 3.828 1 92.94 114 LEU B N 1
ATOM 1890 C CA . LEU B 1 114 ? -5.043 0.383 3.545 1 92.94 114 LEU B CA 1
ATOM 1891 C C . LEU B 1 114 ? -3.789 -0.48 3.635 1 92.94 114 LEU B C 1
ATOM 1893 O O . LEU B 1 114 ? -3.879 -1.698 3.801 1 92.94 114 LEU B O 1
ATOM 1897 N N . VAL B 1 115 ? -2.639 0.099 3.477 1 94.38 115 VAL B N 1
ATOM 1898 C CA . VAL B 1 115 ? -1.379 -0.632 3.562 1 94.38 115 VAL B CA 1
ATOM 18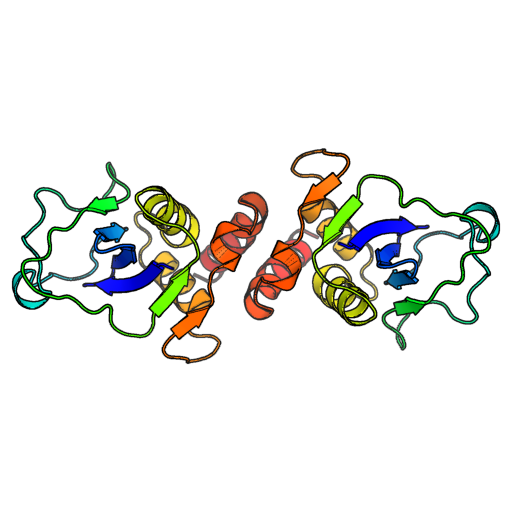99 C C . VAL B 1 115 ? -1.164 -1.125 4.992 1 94.38 115 VAL B C 1
ATOM 1901 O O . VAL B 1 115 ? -1.223 -0.341 5.941 1 94.38 115 VAL B O 1
ATOM 1904 N N . PRO B 1 116 ? -0.875 -2.387 5.125 1 93.81 116 PRO B N 1
ATOM 1905 C CA . PRO B 1 116 ? -0.619 -2.895 6.473 1 93.81 116 PRO B CA 1
ATOM 1906 C C . PRO B 1 116 ? 0.577 -2.219 7.141 1 93.81 116 PRO B C 1
ATOM 1908 O O . PRO B 1 116 ? 1.55 -1.872 6.469 1 93.81 116 PRO B O 1
ATOM 1911 N N . GLY B 1 117 ? 0.455 -2.102 8.461 1 93.44 117 GLY B N 1
ATOM 1912 C CA . GLY B 1 117 ? 1.487 -1.426 9.234 1 93.44 117 GLY B CA 1
ATOM 1913 C C . GLY B 1 117 ? 2.867 -2.025 9.039 1 93.44 117 GLY B C 1
ATOM 1914 O O . GLY B 1 117 ? 3.85 -1.299 8.883 1 93.44 117 GLY B O 1
ATOM 1915 N N . HIS B 1 118 ? 2.893 -3.352 9.008 1 93.38 118 HIS B N 1
ATOM 1916 C CA . HIS B 1 118 ? 4.191 -4.012 8.914 1 93.38 118 HIS B CA 1
ATOM 1917 C C . HIS B 1 118 ? 4.824 -3.785 7.547 1 93.38 118 HIS B C 1
ATOM 1919 O O . HIS B 1 118 ? 6.051 -3.746 7.422 1 93.38 118 HIS B O 1
ATOM 1925 N N . VAL B 1 119 ? 4.074 -3.596 6.52 1 94.81 119 VAL B N 1
ATOM 1926 C CA . VAL B 1 119 ? 4.582 -3.289 5.191 1 94.81 119 VAL B CA 1
ATOM 1927 C C . VAL B 1 119 ? 5.086 -1.848 5.148 1 94.81 119 VAL B C 1
ATOM 1929 O O . VAL B 1 119 ? 6.18 -1.579 4.645 1 94.81 119 VAL B O 1
ATOM 1932 N N . TRP B 1 120 ? 4.336 -0.955 5.734 1 96 120 TRP B N 1
ATOM 1933 C CA . TRP B 1 120 ? 4.727 0.451 5.746 1 96 120 TRP B CA 1
ATOM 1934 C C . TRP B 1 120 ? 6.016 0.648 6.539 1 96 120 TRP B C 1
ATOM 1936 O O . TRP B 1 120 ? 6.824 1.52 6.215 1 96 120 TRP B O 1
ATOM 1946 N N . GLU B 1 121 ? 6.223 -0.167 7.52 1 93.81 121 GLU B N 1
ATOM 1947 C CA . GLU B 1 121 ? 7.445 -0.08 8.312 1 93.81 121 GLU B CA 1
ATOM 1948 C C . GLU B 1 121 ? 8.68 -0.311 7.445 1 93.81 121 GLU B C 1
ATOM 1950 O O . GLU B 1 121 ? 9.734 0.29 7.68 1 93.81 121 GLU B O 1
ATOM 1955 N N . LEU B 1 122 ? 8.562 -1.128 6.477 1 93.62 122 LEU B N 1
ATOM 1956 C CA . LEU B 1 122 ? 9.68 -1.342 5.562 1 93.62 122 LEU B CA 1
ATOM 1957 C C . LEU B 1 122 ? 9.961 -0.083 4.75 1 93.62 122 LEU B C 1
ATOM 1959 O O . LEU B 1 122 ? 11.125 0.254 4.508 1 93.62 122 LEU B O 1
ATOM 1963 N N . VAL B 1 123 ? 8.891 0.579 4.324 1 94.56 123 VAL B N 1
ATOM 1964 C CA . VAL B 1 123 ? 9.039 1.83 3.588 1 94.56 123 VAL B CA 1
ATOM 1965 C C . VAL B 1 123 ? 9.719 2.875 4.469 1 94.56 123 VAL B C 1
ATOM 1967 O O . VAL B 1 123 ? 10.711 3.48 4.07 1 94.56 123 VAL B O 1
ATOM 1970 N N . ARG B 1 124 ? 9.18 2.936 5.641 1 93.19 124 ARG B N 1
ATOM 1971 C CA . ARG B 1 124 ? 9.719 3.9 6.594 1 93.19 124 ARG B CA 1
ATOM 1972 C C . ARG B 1 124 ? 11.195 3.633 6.859 1 93.19 124 ARG B C 1
ATOM 1974 O O . ARG B 1 124 ? 12.016 4.555 6.844 1 93.19 124 ARG B O 1
ATOM 1981 N N . ASP B 1 125 ? 11.539 2.414 7.078 1 91.5 125 ASP B N 1
ATOM 1982 C CA . ASP B 1 125 ? 12.914 2.027 7.367 1 91.5 125 ASP B CA 1
ATOM 1983 C C . ASP B 1 125 ? 13.828 2.34 6.184 1 91.5 125 ASP B C 1
ATOM 1985 O O . ASP B 1 125 ? 14.977 2.752 6.375 1 91.5 125 ASP B O 1
ATOM 1989 N N . SER B 1 126 ? 13.336 2.121 5.047 1 91.06 126 SER B N 1
ATOM 1990 C CA . SER B 1 126 ? 14.109 2.418 3.848 1 91.06 126 SER B CA 1
ATOM 1991 C C . SER B 1 126 ? 14.422 3.908 3.746 1 91.06 126 SER B C 1
ATOM 1993 O O . SER B 1 126 ? 15.539 4.289 3.385 1 91.06 126 SER B O 1
ATOM 1995 N N . VAL B 1 127 ? 13.438 4.699 4.07 1 90.38 127 VAL B N 1
ATOM 1996 C CA . VAL B 1 127 ? 13.602 6.148 3.992 1 90.38 127 VAL B CA 1
ATOM 1997 C C . VAL B 1 127 ? 14.555 6.617 5.086 1 90.38 127 VAL B C 1
ATOM 1999 O O . VAL B 1 127 ? 15.352 7.535 4.867 1 90.38 127 VAL B O 1
ATOM 2002 N N . LEU B 1 128 ? 14.492 5.914 6.23 1 86.75 128 LEU B N 1
ATOM 2003 C CA . LEU B 1 128 ? 15.383 6.234 7.348 1 86.75 128 LEU B CA 1
ATOM 2004 C C . LEU B 1 128 ? 16.828 5.938 6.988 1 86.75 128 LEU B C 1
ATOM 2006 O O . LEU B 1 128 ? 17.734 6.672 7.395 1 86.75 128 LEU B O 1
ATOM 2010 N N . ARG B 1 129 ? 17.016 4.844 6.207 1 82.88 129 ARG B N 1
ATOM 2011 C CA . ARG B 1 129 ? 18.375 4.41 5.871 1 82.88 129 ARG B CA 1
ATOM 2012 C C . ARG B 1 129 ? 18.984 5.312 4.801 1 82.88 129 ARG B C 1
ATOM 2014 O O . ARG B 1 129 ? 20.203 5.367 4.656 1 82.88 129 ARG B O 1
ATOM 2021 N N . CYS B 1 130 ? 18.281 5.781 3.844 1 68.5 130 CYS B N 1
ATOM 2022 C CA . CYS B 1 130 ? 18.797 6.691 2.832 1 68.5 130 CYS B CA 1
ATOM 2023 C C . CYS B 1 130 ? 19.156 8.039 3.443 1 68.5 130 CYS B C 1
ATOM 2025 O O . CYS B 1 130 ? 19.75 8.898 2.775 1 68.5 130 CYS B O 1
ATOM 2027 N N . SER B 1 131 ? 18.906 8.188 4.711 1 50.5 131 SER B N 1
ATOM 2028 C CA . SER B 1 131 ? 19.234 9.438 5.383 1 50.5 131 SER B CA 1
ATOM 2029 C C . SER B 1 131 ? 20.594 9.367 6.066 1 50.5 131 SER B C 1
ATOM 2031 O O . SER B 1 131 ? 21.031 8.289 6.473 1 50.5 131 SER B O 1
#

Foldseek 3Di:
DKKWADFQLFIWIDDPNKIKTFEDHPHDGDQVVQQWDDDPDQDADVHRMDITHGNDDGDHFFLMEDEDDDDVVVRVLCSLQQDDHPCSVLSVVSVCVQRVPVPDRYGYPNCSVVDDSVVSVVVSVVSVVVD/DKKWADFQLFIWIDDPRKIKTFEDHPHDGPQVVQQWDDDPDQDADVHRMDTTHGNDDGDHWFPMEDEDDDDVVVRVLCSLQQDDHPCSVLSVVSVCVQRVPVPDRYGYDNCSVVDDSVVSVVVSVVSVVVD

Organism: Cystobacter fuscus (strain ATCC 25194 / DSM 2262 / NBRC 100088 / M29) (NCBI:txid1242864)

Secondary structure (DSSP, 8-state):
-EEEEEETTEEEEEETTEEEEES--SS---HHHHTBPPPSS--SSS-SEEEE-BSS---PPSSEEEES--HHHHHHHHHHHH--TT-HHHHHHHHHHHHTTTT-SEEE-GGGGTS-HHHHHHHHHHHHHT-/-EEEEEETTEEEEEETTEEEEES--SS---HHHHTBPPPSS---SS-SEEEE-BSS---PPSSEEEES--HHHHHHHHHHHH--TT-HHHHHHHHHHHHTTTT-SEEE-GGGGTS-HHHHHHHHHHHHHT-

Radius of gyration: 22.0 Å; Cα contacts (8 Å, |Δi|>4): 485; chains: 2; bounding box: 35×68×47 Å

pLDDT: mean 92.65, std 7.09, range [50.38, 98.5]

Sequence (262 aa):
MARVGRLAGALLASTEGAFFLVGDLKEPCDWAAAGFEPPAQLPGAELPYVRLSPVRPVEVAAPLLVVELEGEALARLLFERLVIRRNGSVSERLWRLVTEHEAKPETDARWLGLVPGHVWELVRDSVLRCSMARVGRLAGALLASTEGAFFLVGDLKEPCDWAAAGFEPPAQLPGAELPYVRLSPVRPVEVAAPLLVVELEGEALARLLFERLVIRRNGSVSERLWRLVTEHEAKPETDARWLGLVPGHVWELVRDSVLRCS

Solvent-accessible surface area (backbone atoms only — not comparable to full-atom values): 14464 Å² total; per-residue (Å²): 114,16,40,34,21,63,51,44,71,13,37,32,37,37,31,94,90,40,37,34,39,25,40,49,68,73,46,88,71,62,34,69,81,67,24,28,51,78,60,95,59,76,29,46,93,86,30,60,48,32,74,49,48,65,78,47,92,69,80,79,48,71,60,24,35,34,30,79,48,56,64,68,61,34,48,50,49,48,32,71,72,40,48,42,85,100,33,64,69,48,18,49,50,46,48,44,64,71,43,50,78,75,70,41,57,66,30,86,39,49,34,67,80,54,51,52,68,77,59,49,49,41,38,51,50,50,54,53,63,78,97,117,16,42,32,22,62,52,44,72,13,36,32,35,38,29,93,91,41,37,34,38,28,42,50,68,72,46,88,71,61,35,70,80,67,24,28,51,76,60,94,59,75,30,45,93,86,30,60,49,32,75,50,50,67,78,46,93,70,78,80,47,70,59,24,35,34,30,78,48,56,63,69,63,34,48,52,48,48,31,71,73,39,48,42,87,98,32,63,69,49,20,49,50,45,48,43,64,72,44,49,78,75,70,42,58,66,31,87,40,50,35,66,79,55,50,53,68,75,58,50,49,40,39,52,50,50,54,54,63,78,96